Protein AF-A0A8R2HSV3-F1 (afdb_monomer_lite)

Sequence (222 aa):
MAHTKPEIRLATYMCPSHPVQLYELIQDLLEETLDCYTSLIYESRNPGPFPDRPDPFGTDKVDIAFMTVAAYMKLRNDNNAFIDLLPVTPVFAHQMNVENKPGYFSDIIIHRDKKAHNVNTLLDLRGCTFAYSDDESLSGSKIILKTLKEKGENASFFGSLLTEVKQAIVKAFLNLPHTSEWKNKFAKFGILKFVHNSDVAYDGQVAQMWACQSEKLNVRYY

Radius of gyration: 23.09 Å; chains: 1; bounding box: 52×57×63 Å

Organism: Bombyx mori (NCBI:txid7091)

Foldseek 3Di:
DDPAAAEAEEEEQCPPVPPVVVVVVVQVVCCVPVVHHYDYHYDPPHQEDDPPDPDCQVVVNHDYYHGAPLRVVVCVVVVPPRDDDDPDDDQDDDPVPPVSDDDDAQDDDDDPVCVVVVPDDLLSQFQAEDEFPDCSHVSRHVVSQVVQVVVVHHPNRYNHYCVVVVVVVVVCQQCQQVDPVSCVVCVVVVDRGDDDDDCVCVDPPNVVVVVVPPDDDDDDDD

Secondary structure (DSSP, 8-state):
------EEEEEE--TTTS-HHHHHHHHHHHHHHHT-EEEEEE--SSSSS-TTS--TTTTTS-SEEE--HHHHHHHHHTT-TT----S-------TT-TT--S---------GGGGGGT--SGGGGTTSEE--S-TT-IIIIIHHHHHHHHTT--GGGSSEETHHHHHHHHHHHHHGGG-HHHHHHHHTTT--------GGGGSSHHHHHHHHHH--------

Structure (mmCIF, N/CA/C/O backbone):
data_AF-A0A8R2HSV3-F1
#
_entry.id   AF-A0A8R2HSV3-F1
#
loop_
_atom_site.group_PDB
_atom_site.id
_atom_site.type_symbol
_atom_site.label_atom_id
_atom_site.label_alt_id
_atom_site.label_comp_id
_atom_site.label_asym_id
_atom_site.label_entity_id
_atom_site.label_seq_id
_atom_site.pdbx_PDB_ins_code
_atom_site.Cartn_x
_atom_site.Cartn_y
_atom_site.Cartn_z
_atom_site.occupancy
_atom_site.B_iso_or_equiv
_atom_site.auth_seq_id
_atom_site.auth_comp_id
_atom_site.auth_asym_id
_atom_site.auth_atom_id
_atom_site.pdbx_PDB_model_num
ATOM 1 N N . MET A 1 1 ? -18.999 -2.562 38.044 1.00 42.91 1 MET A N 1
ATOM 2 C CA . MET A 1 1 ? -19.154 -2.989 36.637 1.00 42.91 1 MET A CA 1
ATOM 3 C C . MET A 1 1 ? -17.759 -2.995 36.043 1.00 42.91 1 MET A C 1
ATOM 5 O O . MET A 1 1 ? -17.042 -2.034 36.287 1.00 42.91 1 MET A O 1
ATOM 9 N N . ALA A 1 2 ? -17.320 -4.083 35.410 1.00 51.22 2 ALA A N 1
ATOM 10 C CA . ALA A 1 2 ? -15.997 -4.116 34.791 1.00 51.22 2 ALA A CA 1
ATOM 11 C C . ALA A 1 2 ? -15.978 -3.092 33.648 1.00 51.22 2 ALA A C 1
ATOM 13 O O . ALA A 1 2 ? -16.814 -3.176 32.752 1.00 51.22 2 ALA A O 1
ATOM 14 N N . HIS A 1 3 ? -15.091 -2.101 33.717 1.00 56.00 3 HIS A N 1
ATOM 15 C CA . HIS A 1 3 ? -14.844 -1.205 32.593 1.00 56.00 3 HIS A CA 1
ATOM 16 C C . HIS A 1 3 ? -14.199 -2.041 31.485 1.00 56.00 3 HIS A C 1
ATOM 18 O O . HIS A 1 3 ? -13.037 -2.424 31.589 1.00 56.00 3 HIS A O 1
ATOM 24 N N . THR A 1 4 ? -14.973 -2.403 30.466 1.00 78.44 4 THR A N 1
ATOM 25 C CA . THR A 1 4 ? -14.442 -3.017 29.249 1.00 78.44 4 THR A CA 1
ATOM 26 C C . THR A 1 4 ? -13.691 -1.938 28.484 1.00 78.44 4 THR A C 1
ATOM 28 O O . THR A 1 4 ? -14.309 -0.954 28.070 1.00 78.44 4 THR A O 1
ATOM 31 N N . LYS A 1 5 ? -12.371 -2.093 28.342 1.00 82.75 5 LYS A N 1
ATOM 32 C CA . LYS A 1 5 ? -11.573 -1.200 27.497 1.00 82.75 5 LYS A CA 1
ATOM 33 C C . LYS A 1 5 ? -12.110 -1.242 26.058 1.00 82.75 5 LYS A C 1
ATOM 35 O O . LYS A 1 5 ? -12.501 -2.325 25.612 1.00 82.75 5 LYS A O 1
ATOM 40 N N . PRO A 1 6 ? -12.167 -0.101 25.351 1.00 89.69 6 PRO A N 1
ATOM 41 C CA . PRO A 1 6 ? -12.580 -0.073 23.951 1.00 89.69 6 PRO A CA 1
ATOM 42 C C . PRO A 1 6 ? -11.594 -0.867 23.085 1.00 89.69 6 PRO A C 1
ATOM 44 O O . PRO A 1 6 ? -10.414 -0.940 23.418 1.00 89.69 6 PRO A O 1
ATOM 47 N N . GLU A 1 7 ? -12.069 -1.446 21.981 1.00 94.44 7 GLU A N 1
ATOM 48 C CA . GLU A 1 7 ? -11.226 -2.117 20.984 1.00 94.44 7 GLU A CA 1
ATOM 49 C C . GLU A 1 7 ? -11.169 -1.281 19.699 1.00 94.44 7 GLU A C 1
ATOM 51 O O . GLU A 1 7 ? -12.200 -0.790 19.242 1.00 94.44 7 GLU A O 1
ATOM 56 N N . ILE A 1 8 ? -9.976 -1.135 19.120 1.00 93.44 8 ILE A N 1
ATOM 57 C CA . ILE A 1 8 ? -9.743 -0.508 17.815 1.00 93.44 8 ILE A CA 1
ATOM 58 C C . ILE A 1 8 ? -9.250 -1.579 16.835 1.00 93.44 8 ILE A C 1
ATOM 60 O O . ILE A 1 8 ? -8.243 -2.245 17.074 1.00 93.44 8 ILE A O 1
ATOM 64 N N . ARG A 1 9 ? -9.933 -1.728 15.700 1.00 97.00 9 ARG A N 1
ATOM 65 C CA . ARG A 1 9 ? -9.636 -2.719 14.655 1.00 97.00 9 ARG A CA 1
ATOM 66 C C . ARG A 1 9 ? -8.855 -2.059 13.526 1.00 97.00 9 ARG A C 1
ATOM 68 O O . ARG A 1 9 ? -9.386 -1.246 12.767 1.00 97.00 9 ARG A O 1
ATOM 75 N N . LEU A 1 10 ? -7.584 -2.408 13.398 1.00 95.94 10 LEU A N 1
ATOM 76 C CA . LEU A 1 10 ? -6.693 -1.899 12.366 1.00 95.94 10 LEU A CA 1
ATOM 77 C C . LEU A 1 10 ? -6.656 -2.858 11.169 1.00 95.94 10 LEU A C 1
ATOM 79 O O . LEU A 1 10 ? -6.783 -4.072 11.316 1.00 95.94 10 LEU A O 1
ATOM 83 N N . ALA A 1 11 ? -6.405 -2.331 9.973 1.00 96.94 11 ALA A N 1
ATOM 84 C CA . ALA A 1 11 ? -6.092 -3.118 8.784 1.00 96.94 11 ALA A CA 1
ATOM 85 C C . ALA A 1 11 ? -4.871 -2.556 8.054 1.00 96.94 11 ALA A C 1
ATOM 87 O O . ALA A 1 11 ? -4.753 -1.348 7.859 1.00 96.94 11 ALA A O 1
ATOM 88 N N . THR A 1 12 ? -3.978 -3.422 7.582 1.00 95.62 12 THR A N 1
ATOM 89 C CA . THR A 1 12 ? -2.880 -3.024 6.695 1.00 95.62 12 THR A CA 1
ATOM 90 C C . THR A 1 12 ? -2.971 -3.720 5.345 1.00 95.62 12 THR A C 1
ATOM 92 O O . THR A 1 12 ? -3.044 -4.945 5.261 1.00 95.62 12 THR A O 1
ATOM 95 N N . TYR A 1 13 ? -2.930 -2.900 4.297 1.00 94.50 13 TYR A N 1
ATOM 96 C CA . TYR A 1 13 ? -2.879 -3.282 2.885 1.00 94.50 13 TYR A CA 1
ATOM 97 C C . TYR A 1 13 ? -1.510 -2.998 2.252 1.00 94.50 13 TYR A C 1
ATOM 99 O O . TYR A 1 13 ? -1.336 -3.039 1.036 1.00 94.50 13 TYR A O 1
ATOM 107 N N . MET A 1 14 ? -0.539 -2.623 3.085 1.00 87.31 14 MET A N 1
ATOM 108 C CA . MET A 1 14 ? 0.770 -2.129 2.660 1.00 87.31 14 MET A CA 1
ATOM 109 C C . MET A 1 14 ? 1.876 -3.166 2.848 1.00 87.31 14 MET A C 1
ATOM 111 O O . MET A 1 14 ? 3.026 -2.922 2.487 1.00 87.31 14 MET A O 1
ATOM 115 N N . CYS A 1 15 ? 1.555 -4.322 3.419 1.00 88.06 15 CYS A N 1
ATOM 116 C CA . CYS A 1 15 ? 2.483 -5.433 3.520 1.00 88.06 15 CYS A CA 1
ATOM 117 C C . CYS A 1 15 ? 2.513 -6.235 2.206 1.00 88.06 15 CYS A C 1
ATOM 119 O O . CYS A 1 15 ? 1.467 -6.425 1.587 1.00 88.06 15 CYS A O 1
ATOM 121 N N . PRO A 1 16 ? 3.677 -6.759 1.783 1.00 83.25 16 PRO A N 1
ATOM 122 C CA . PRO A 1 16 ? 4.962 -6.752 2.487 1.00 83.25 16 PRO A CA 1
ATOM 123 C C . PRO A 1 16 ? 5.839 -5.519 2.191 1.00 83.25 16 PRO A C 1
ATOM 125 O O . PRO A 1 16 ? 7.005 -5.511 2.574 1.00 83.25 16 PRO A O 1
ATOM 128 N N . SER A 1 17 ? 5.332 -4.497 1.487 1.00 80.12 17 SER A N 1
ATOM 129 C CA . SER A 1 17 ? 6.116 -3.291 1.164 1.00 80.12 17 SER A CA 1
ATOM 130 C C . SER A 1 17 ? 6.580 -2.546 2.415 1.00 80.12 17 SER A C 1
ATOM 132 O O . SER A 1 17 ? 7.702 -2.048 2.448 1.00 80.12 17 SER A O 1
ATOM 134 N N . HIS A 1 18 ? 5.746 -2.518 3.453 1.00 82.31 18 HIS A N 1
ATOM 135 C CA . HIS A 1 18 ? 6.162 -2.184 4.809 1.00 82.31 18 HIS A CA 1
ATOM 136 C C . HIS A 1 18 ? 6.203 -3.447 5.680 1.00 82.31 18 HIS A C 1
ATOM 138 O O . HIS A 1 18 ? 5.360 -4.335 5.508 1.00 82.31 18 HIS A O 1
ATOM 144 N N . PRO A 1 19 ? 7.159 -3.539 6.621 1.00 86.50 19 PRO A N 1
ATOM 145 C CA . PRO A 1 19 ? 7.191 -4.624 7.592 1.00 86.50 19 PRO A CA 1
ATOM 146 C C . PRO A 1 19 ? 5.950 -4.572 8.490 1.00 86.50 19 PRO A C 1
ATOM 148 O O . PRO A 1 19 ? 5.542 -3.493 8.922 1.00 86.50 19 PRO A O 1
ATOM 151 N N . VAL A 1 20 ? 5.375 -5.736 8.809 1.00 90.31 20 VAL A N 1
ATOM 152 C CA . VAL A 1 20 ? 4.193 -5.828 9.687 1.00 90.31 20 VAL A CA 1
ATOM 153 C C . VAL A 1 20 ? 4.455 -5.221 11.070 1.00 90.31 20 VAL A C 1
ATOM 155 O O . VAL A 1 20 ? 3.571 -4.584 11.634 1.00 90.31 20 VAL A O 1
ATOM 158 N N . GLN A 1 21 ? 5.706 -5.289 11.530 1.00 90.44 21 GLN A N 1
ATOM 159 C CA . GLN A 1 21 ? 6.183 -4.735 12.797 1.00 90.44 21 GLN A CA 1
ATOM 160 C C . GLN A 1 21 ? 5.949 -3.227 12.930 1.00 90.44 21 GLN A C 1
ATOM 162 O O . GLN A 1 21 ? 5.828 -2.720 14.039 1.00 90.44 21 GLN A O 1
ATOM 167 N N . LEU A 1 22 ? 5.869 -2.491 11.815 1.00 85.06 22 LEU A N 1
ATOM 168 C CA . LEU A 1 22 ? 5.504 -1.075 11.855 1.00 85.06 22 LEU A CA 1
ATOM 169 C C . LEU A 1 22 ? 4.075 -0.884 12.381 1.00 85.06 22 LEU A C 1
ATOM 171 O O . LEU A 1 22 ? 3.817 0.044 13.137 1.00 85.06 22 LEU A O 1
ATOM 175 N N . TYR A 1 23 ? 3.151 -1.747 11.964 1.00 91.44 23 TYR A N 1
ATOM 176 C CA . TYR A 1 23 ? 1.744 -1.671 12.349 1.00 91.44 23 TYR A CA 1
ATOM 177 C C . TYR A 1 23 ? 1.516 -2.217 13.755 1.00 91.44 23 TYR A C 1
ATOM 179 O O . TYR A 1 23 ? 0.733 -1.630 14.492 1.00 91.44 23 TYR A O 1
ATOM 187 N N . GLU A 1 24 ? 2.259 -3.253 14.145 1.00 91.56 24 GLU A N 1
ATOM 188 C CA . GLU A 1 24 ? 2.304 -3.751 15.528 1.00 91.56 24 GLU A CA 1
ATOM 189 C C . GLU A 1 24 ? 2.810 -2.655 16.486 1.00 91.56 24 GLU A C 1
ATOM 191 O O . GLU A 1 24 ? 2.203 -2.403 17.517 1.00 91.56 24 GLU A O 1
ATOM 196 N N . LEU A 1 25 ? 3.838 -1.892 16.100 1.00 86.94 25 LEU A N 1
ATOM 197 C CA . LEU A 1 25 ? 4.304 -0.754 16.902 1.00 86.94 25 LEU A CA 1
ATOM 198 C C . LEU A 1 25 ? 3.249 0.360 17.027 1.00 86.94 25 LEU A C 1
ATOM 200 O O . LEU A 1 25 ? 3.163 1.032 18.054 1.00 86.94 25 LEU A O 1
ATOM 204 N N . ILE A 1 26 ? 2.449 0.592 15.982 1.00 86.00 26 ILE A N 1
ATOM 205 C CA . ILE A 1 26 ? 1.341 1.556 16.049 1.00 86.00 26 ILE A CA 1
ATOM 206 C C . ILE A 1 26 ? 0.225 1.031 16.959 1.00 86.00 26 ILE A C 1
ATOM 208 O O . ILE A 1 26 ? -0.375 1.828 17.676 1.00 86.00 26 ILE A O 1
ATOM 212 N N . GLN A 1 27 ? -0.043 -0.277 16.960 1.00 90.94 27 GLN A N 1
ATOM 213 C CA . GLN A 1 27 ? -0.956 -0.896 17.921 1.00 90.94 27 GLN A CA 1
ATOM 214 C C . GLN A 1 27 ? -0.495 -0.639 19.356 1.00 90.94 27 GLN A C 1
ATOM 216 O O . GLN A 1 27 ? -1.258 -0.055 20.120 1.00 90.94 27 GLN A O 1
ATOM 221 N N . ASP A 1 28 ? 0.765 -0.953 19.677 1.00 87.00 28 ASP A N 1
ATOM 222 C CA . ASP A 1 28 ? 1.345 -0.712 21.005 1.00 87.00 28 ASP A CA 1
ATOM 223 C C . ASP A 1 28 ? 1.190 0.760 21.429 1.00 87.00 28 ASP A C 1
ATOM 225 O O . ASP A 1 28 ? 0.754 1.058 22.542 1.00 87.00 28 ASP A O 1
ATOM 229 N N . LEU A 1 29 ? 1.471 1.696 20.511 1.00 85.56 29 LEU A N 1
ATOM 230 C CA . LEU A 1 29 ? 1.296 3.131 20.745 1.00 85.56 29 LEU A CA 1
ATOM 231 C C . LEU A 1 29 ? -0.161 3.496 21.068 1.00 85.56 29 LEU A C 1
ATOM 233 O O . LEU A 1 29 ? -0.406 4.290 21.976 1.00 85.56 29 LEU A O 1
ATOM 237 N N . LEU A 1 30 ? -1.136 2.974 20.319 1.00 84.00 30 LEU A N 1
ATOM 238 C CA . LEU A 1 30 ? -2.556 3.264 20.548 1.00 84.00 30 LEU A CA 1
ATOM 239 C C . LEU A 1 30 ? -3.053 2.656 21.863 1.00 84.00 30 LEU A C 1
ATOM 241 O O . LEU A 1 30 ? -3.794 3.315 22.591 1.00 84.00 30 LEU A O 1
ATOM 245 N N . GLU A 1 31 ? -2.634 1.434 22.191 1.00 88.19 31 GLU A N 1
ATOM 246 C CA . GLU A 1 31 ? -2.992 0.780 23.453 1.00 88.19 31 GLU A CA 1
ATOM 247 C C . GLU A 1 31 ? -2.443 1.553 24.657 1.00 88.19 31 GLU A C 1
ATOM 249 O O . GLU A 1 31 ? -3.185 1.811 25.608 1.00 88.19 31 GLU A O 1
ATOM 254 N N . GLU A 1 32 ? -1.180 1.993 24.593 1.00 84.62 32 GLU A N 1
ATOM 255 C CA . GLU A 1 32 ? -0.543 2.785 25.650 1.00 84.62 32 GLU A CA 1
ATOM 256 C C . GLU A 1 32 ? -1.188 4.170 25.803 1.00 84.62 32 GLU A C 1
ATOM 258 O O . GLU A 1 32 ? -1.441 4.624 26.920 1.00 84.62 32 GLU A O 1
ATOM 263 N N . THR A 1 33 ? -1.470 4.854 24.691 1.00 84.19 33 THR A N 1
ATOM 264 C CA . THR A 1 33 ? -1.931 6.253 24.724 1.00 84.19 33 THR A CA 1
ATOM 265 C C . THR A 1 33 ? -3.429 6.411 24.964 1.00 84.19 33 THR A C 1
ATOM 267 O O . THR A 1 33 ? -3.840 7.421 25.537 1.00 84.19 33 THR A O 1
ATOM 270 N N . LEU A 1 34 ? -4.248 5.449 24.528 1.00 83.44 34 LEU A N 1
ATOM 271 C CA . LEU A 1 34 ? -5.713 5.544 24.565 1.00 83.44 34 LEU A CA 1
ATOM 272 C C . LEU A 1 34 ? -6.368 4.609 25.589 1.00 83.44 34 LEU A C 1
ATOM 274 O O . LEU A 1 34 ? -7.592 4.617 25.702 1.00 83.44 34 LEU A O 1
ATOM 278 N N . ASP A 1 35 ? -5.582 3.813 26.323 1.00 87.25 35 ASP A N 1
ATOM 279 C CA . ASP A 1 35 ? -6.072 2.783 27.252 1.00 87.25 35 ASP A CA 1
ATOM 280 C C . ASP A 1 35 ? -7.108 1.847 26.593 1.00 87.25 35 ASP A C 1
ATOM 282 O O . ASP A 1 35 ? -8.184 1.565 27.127 1.00 87.25 35 ASP A O 1
ATOM 286 N N . CYS A 1 36 ? -6.777 1.384 25.385 1.00 88.62 36 CYS A N 1
ATOM 287 C CA . CYS A 1 36 ? -7.624 0.538 24.546 1.00 88.62 36 CYS A CA 1
ATOM 288 C C . CYS A 1 36 ? -6.979 -0.833 24.284 1.00 88.62 36 CYS A C 1
ATOM 290 O O . CYS A 1 36 ? -5.838 -1.077 24.672 1.00 88.62 36 CYS A O 1
ATOM 292 N N . TYR A 1 37 ? -7.729 -1.735 23.655 1.00 94.50 37 TYR A N 1
ATOM 293 C CA . TYR A 1 37 ? -7.201 -2.921 22.985 1.00 94.50 37 TYR A CA 1
ATOM 294 C C . TYR A 1 37 ? -7.154 -2.684 21.484 1.00 94.50 37 TYR A C 1
ATOM 296 O O . TYR A 1 37 ? -7.955 -1.919 20.945 1.00 94.50 37 TYR A O 1
ATOM 304 N N . THR A 1 38 ? -6.269 -3.390 20.794 1.00 93.56 38 THR A N 1
ATOM 305 C CA . THR A 1 38 ? -6.201 -3.338 19.341 1.00 93.56 38 THR A CA 1
ATOM 306 C C . THR A 1 38 ? -6.172 -4.723 18.710 1.00 93.56 38 THR A C 1
ATOM 308 O O . THR A 1 38 ? -5.655 -5.690 19.268 1.00 93.56 38 THR A O 1
ATOM 311 N N . SER A 1 39 ? -6.691 -4.810 17.492 1.00 96.88 39 SER A N 1
ATOM 312 C CA . SER A 1 39 ? -6.511 -5.963 16.612 1.00 96.88 39 SER A CA 1
ATOM 313 C C . SER A 1 39 ? -6.008 -5.503 15.246 1.00 96.88 39 SER A C 1
ATOM 315 O O . SER A 1 39 ? -6.288 -4.385 14.821 1.00 96.88 39 SER A O 1
ATOM 317 N N . LEU A 1 40 ? -5.243 -6.349 14.548 1.00 96.44 40 LEU A N 1
ATOM 318 C CA . LEU A 1 40 ? -4.690 -6.033 13.230 1.00 96.44 40 LEU A CA 1
ATOM 319 C C . LEU A 1 40 ? -5.060 -7.098 12.203 1.00 96.44 40 LEU A C 1
ATOM 321 O O . LEU A 1 40 ? -4.697 -8.268 12.313 1.00 96.44 40 LEU A O 1
ATOM 325 N N . ILE A 1 41 ? -5.737 -6.654 11.150 1.00 96.12 41 ILE A N 1
ATOM 326 C CA . ILE A 1 41 ? -6.006 -7.429 9.947 1.00 96.12 41 ILE A CA 1
ATOM 327 C C . ILE A 1 41 ? -4.849 -7.221 8.971 1.00 96.12 41 ILE A C 1
ATOM 329 O O . ILE A 1 41 ? -4.573 -6.110 8.515 1.00 96.12 41 ILE A O 1
ATOM 333 N N . TYR A 1 42 ? -4.195 -8.321 8.616 1.00 94.56 42 TYR A N 1
ATOM 334 C CA . TYR A 1 42 ? -3.155 -8.355 7.597 1.00 94.56 42 TYR A CA 1
ATOM 335 C C . TYR A 1 42 ? -3.751 -8.761 6.244 1.00 94.56 42 TYR A C 1
ATOM 337 O O . TYR A 1 42 ? -4.197 -9.898 6.077 1.00 94.56 42 TYR A O 1
ATOM 345 N N . GLU A 1 43 ? -3.734 -7.856 5.265 1.00 93.25 43 GLU A N 1
ATOM 346 C CA . GLU A 1 43 ? -4.225 -8.120 3.912 1.00 93.25 43 GLU A CA 1
ATOM 347 C C . GLU A 1 43 ? -3.185 -7.728 2.859 1.00 93.25 43 GLU A C 1
ATOM 349 O O . GLU A 1 43 ? -3.097 -6.585 2.432 1.00 93.25 43 GLU A O 1
ATOM 354 N N . SER A 1 44 ? -2.388 -8.690 2.399 1.00 89.06 44 SER A N 1
ATOM 355 C CA . SER A 1 44 ? -1.303 -8.429 1.445 1.00 89.06 44 SER A CA 1
ATOM 356 C C . SER A 1 44 ? -1.672 -8.644 -0.023 1.00 89.06 44 SER A C 1
ATOM 358 O O . SER A 1 44 ? -0.796 -8.586 -0.884 1.00 89.06 44 SER A O 1
ATOM 360 N N . ARG A 1 45 ? -2.926 -8.996 -0.341 1.00 87.62 45 ARG A N 1
ATOM 361 C CA . ARG A 1 45 ? -3.325 -9.367 -1.713 1.00 87.62 45 ARG A CA 1
ATOM 362 C C . ARG A 1 45 ? -3.776 -8.179 -2.559 1.00 87.62 45 ARG A C 1
ATOM 364 O O . ARG A 1 45 ? -3.827 -8.309 -3.777 1.00 87.62 45 ARG A O 1
ATOM 371 N N . ASN A 1 46 ? -4.133 -7.060 -1.935 1.00 88.12 46 ASN A N 1
ATOM 372 C CA . ASN A 1 46 ? -4.661 -5.884 -2.617 1.00 88.12 46 ASN A CA 1
ATOM 373 C C . ASN A 1 46 ? -4.172 -4.611 -1.902 1.00 88.12 46 ASN A C 1
ATOM 375 O O . ASN A 1 46 ? -4.160 -4.605 -0.674 1.00 88.12 46 ASN A O 1
ATOM 379 N N . PRO A 1 47 ? -3.820 -3.521 -2.611 1.00 86.56 47 PRO A N 1
ATOM 380 C CA . PRO A 1 47 ? -3.350 -2.257 -2.018 1.00 86.56 47 PRO A CA 1
ATOM 381 C C . PRO A 1 47 ? -4.398 -1.446 -1.224 1.00 86.56 47 PRO A C 1
ATOM 383 O O . PRO A 1 47 ? -4.138 -0.288 -0.878 1.00 86.56 47 PRO A O 1
ATOM 386 N N . GLY A 1 48 ? -5.580 -2.019 -0.983 1.00 93.25 48 GLY A N 1
ATOM 387 C CA . GLY A 1 48 ? -6.714 -1.467 -0.243 1.00 93.25 48 GLY A CA 1
ATOM 388 C C . GLY A 1 48 ? -7.873 -2.475 -0.169 1.00 93.25 48 GLY A C 1
ATOM 389 O O . GLY A 1 48 ? -7.712 -3.618 -0.615 1.00 93.25 48 GLY A O 1
ATOM 390 N N . PRO A 1 49 ? -9.048 -2.077 0.354 1.00 93.38 49 PRO A N 1
ATOM 391 C CA . PRO A 1 49 ? -10.227 -2.939 0.396 1.00 93.38 49 PRO A CA 1
ATOM 392 C C . PRO A 1 49 ? -10.585 -3.524 -0.977 1.00 93.38 49 PRO A C 1
ATOM 394 O O . PRO A 1 49 ? -10.413 -2.883 -2.016 1.00 93.38 49 PRO A O 1
ATOM 397 N N . PHE A 1 50 ? -11.058 -4.768 -0.979 1.00 90.88 50 PHE A N 1
ATOM 398 C CA . PHE A 1 50 ? -11.491 -5.463 -2.189 1.00 90.88 50 PHE A CA 1
ATOM 399 C C . PHE A 1 50 ? -12.790 -4.848 -2.732 1.00 90.88 50 PHE A C 1
ATOM 401 O O . PHE A 1 50 ? -13.749 -4.748 -1.968 1.00 90.88 50 PHE A O 1
ATOM 408 N N . PRO A 1 51 ? -12.858 -4.473 -4.023 1.00 85.81 51 PRO A N 1
ATOM 409 C CA . PRO A 1 51 ? -14.043 -3.827 -4.591 1.00 85.81 51 PRO A CA 1
ATOM 410 C C . PRO A 1 51 ? -15.244 -4.777 -4.728 1.00 85.81 51 PRO A C 1
ATOM 412 O O . PRO A 1 51 ? -16.383 -4.330 -4.762 1.00 85.81 51 PRO A O 1
ATOM 415 N N . ASP A 1 52 ? -15.000 -6.086 -4.801 1.00 89.75 52 ASP A N 1
ATOM 416 C CA . ASP A 1 52 ? -16.005 -7.150 -4.897 1.00 89.75 52 ASP A CA 1
ATOM 417 C C . ASP A 1 52 ? -16.538 -7.609 -3.526 1.00 89.75 52 ASP A C 1
ATOM 419 O O . ASP A 1 52 ? -17.356 -8.526 -3.446 1.00 89.75 52 ASP A O 1
ATOM 423 N N . ARG A 1 53 ? -16.083 -6.991 -2.429 1.00 89.44 53 ARG A N 1
ATOM 424 C CA . ARG A 1 53 ? -16.482 -7.342 -1.060 1.00 89.44 53 ARG A CA 1
ATOM 425 C C . ARG A 1 53 ? -17.201 -6.181 -0.380 1.00 89.44 53 ARG A C 1
ATOM 427 O O . ARG A 1 53 ? -16.984 -5.029 -0.744 1.00 89.44 53 ARG A O 1
ATOM 434 N N . PRO A 1 54 ? -18.027 -6.467 0.646 1.00 90.62 54 PRO A N 1
ATOM 435 C CA . PRO A 1 54 ? -18.579 -5.418 1.486 1.00 90.62 54 PRO A CA 1
ATOM 436 C C . PRO A 1 54 ? -17.469 -4.536 2.052 1.00 90.62 54 PRO A C 1
ATOM 438 O O . PRO A 1 54 ? -16.448 -5.045 2.525 1.00 90.62 54 PRO A O 1
ATOM 441 N N . ASP A 1 55 ? -17.704 -3.230 2.018 1.00 91.38 55 ASP A N 1
ATOM 442 C CA . ASP A 1 55 ? -16.786 -2.243 2.562 1.00 91.38 55 ASP A CA 1
ATOM 443 C C . ASP A 1 55 ? -16.506 -2.525 4.054 1.00 91.38 55 ASP A C 1
ATOM 445 O O . ASP A 1 55 ? -17.444 -2.555 4.861 1.00 91.38 55 ASP A O 1
ATOM 449 N N . PRO A 1 56 ? -15.243 -2.767 4.456 1.00 94.25 56 PRO A N 1
ATOM 450 C CA . PRO A 1 56 ? -14.923 -3.071 5.846 1.00 94.25 56 PRO A CA 1
ATOM 451 C C . PRO A 1 56 ? -15.223 -1.908 6.802 1.00 94.25 56 PRO A C 1
ATOM 453 O O . PRO A 1 56 ? -15.478 -2.172 7.975 1.00 94.25 56 PRO A O 1
ATOM 456 N N . PHE A 1 57 ? -15.241 -0.661 6.317 1.00 93.56 57 PHE A N 1
ATOM 457 C CA . PHE A 1 57 ? -15.605 0.501 7.133 1.00 93.56 57 PHE A CA 1
ATOM 458 C C . PHE A 1 57 ? -17.120 0.559 7.351 1.00 93.56 57 PHE A C 1
ATOM 460 O O . PHE A 1 57 ? -17.584 0.563 8.487 1.00 93.56 57 PHE A O 1
ATOM 467 N N . GLY A 1 58 ? -17.914 0.476 6.277 1.00 91.81 58 GLY A N 1
ATOM 468 C CA . GLY A 1 58 ? -19.379 0.439 6.373 1.00 91.81 58 GLY A CA 1
ATOM 469 C C . GLY A 1 58 ? -19.960 -0.801 7.064 1.00 91.81 58 GLY A C 1
ATOM 470 O O . GLY A 1 58 ? -21.121 -0.789 7.469 1.00 91.81 58 GLY A O 1
ATOM 471 N N . THR A 1 59 ? -19.177 -1.874 7.213 1.00 93.75 59 THR A N 1
ATOM 472 C CA . THR A 1 59 ? -19.582 -3.092 7.940 1.00 93.75 59 THR A CA 1
ATOM 473 C C . THR A 1 59 ? -19.036 -3.190 9.359 1.00 93.75 59 THR A C 1
ATOM 475 O O . THR A 1 59 ? -19.182 -4.247 9.971 1.00 93.75 59 THR A O 1
ATOM 478 N N . ASP A 1 60 ? -18.439 -2.115 9.883 1.00 92.12 60 ASP A N 1
ATOM 479 C CA . ASP A 1 60 ? -17.893 -2.068 11.241 1.00 92.12 60 ASP A CA 1
ATOM 480 C C . ASP A 1 60 ? -16.889 -3.211 11.489 1.00 92.12 60 ASP A C 1
ATOM 482 O O . ASP A 1 60 ? -16.965 -3.955 12.460 1.00 92.12 60 ASP A O 1
ATOM 486 N N . LYS A 1 61 ? -15.973 -3.436 10.542 1.00 94.62 61 LYS A N 1
ATOM 487 C CA . LYS A 1 61 ? -14.898 -4.437 10.672 1.00 94.62 61 LYS A CA 1
ATOM 488 C C . LYS A 1 61 ? -13.523 -3.809 10.830 1.00 94.62 61 LYS A C 1
ATOM 490 O O . LYS A 1 61 ? -12.608 -4.490 11.283 1.00 94.62 61 LYS A O 1
ATOM 495 N N . VAL A 1 62 ? -13.369 -2.558 10.409 1.00 95.75 62 VAL A N 1
ATOM 496 C CA . VAL A 1 62 ? -12.111 -1.812 10.429 1.00 95.75 62 VAL A CA 1
ATOM 497 C C . VAL A 1 62 ? -12.402 -0.377 10.838 1.00 95.75 62 VAL A C 1
ATOM 499 O O . VAL A 1 62 ? -13.252 0.270 10.235 1.00 95.75 62 VAL A O 1
ATOM 502 N N . ASP A 1 63 ? -11.642 0.114 11.811 1.00 92.56 63 ASP A N 1
ATOM 503 C CA . ASP A 1 63 ? -11.683 1.495 12.293 1.00 92.56 63 ASP A CA 1
ATOM 504 C C . ASP A 1 63 ? -10.564 2.334 11.660 1.00 92.56 63 ASP A C 1
ATOM 506 O O . ASP A 1 63 ? -10.764 3.489 11.292 1.00 92.56 63 ASP A O 1
ATOM 510 N N . ILE A 1 64 ? -9.373 1.744 11.494 1.00 93.00 64 ILE A N 1
ATOM 511 C CA . ILE A 1 64 ? -8.194 2.412 10.922 1.00 93.00 64 ILE A CA 1
ATOM 512 C C . ILE A 1 64 ? -7.575 1.516 9.855 1.00 93.00 64 ILE A C 1
ATOM 514 O O . ILE A 1 64 ? -7.306 0.344 10.102 1.00 93.00 64 ILE A O 1
ATOM 518 N N . ALA A 1 65 ? -7.280 2.065 8.675 1.00 93.94 65 ALA A N 1
ATOM 519 C CA . ALA A 1 65 ? -6.602 1.316 7.623 1.00 93.94 65 ALA A CA 1
ATOM 520 C C . ALA A 1 65 ? -5.375 2.034 7.062 1.00 93.94 65 ALA A C 1
ATOM 522 O O . ALA A 1 65 ? -5.409 3.226 6.759 1.00 93.94 65 ALA A O 1
ATOM 523 N N . PHE A 1 66 ? -4.324 1.260 6.808 1.00 92.31 66 PHE A N 1
ATOM 524 C CA . PHE A 1 66 ? -3.147 1.685 6.060 1.00 92.31 66 PHE A CA 1
ATOM 525 C C . PHE A 1 66 ? -3.239 1.130 4.647 1.00 92.31 66 PHE A C 1
ATOM 527 O O . PHE A 1 66 ? -3.231 -0.084 4.451 1.00 92.31 66 PHE A O 1
ATOM 534 N N . MET A 1 67 ? -3.326 2.011 3.657 1.00 90.88 67 MET A N 1
ATOM 535 C CA . MET A 1 67 ? -3.498 1.635 2.256 1.00 90.88 67 MET A CA 1
ATOM 536 C C . MET A 1 67 ? -2.775 2.607 1.329 1.00 90.88 67 MET A C 1
ATOM 538 O O . MET A 1 67 ? -2.286 3.657 1.750 1.00 90.88 67 MET A O 1
ATOM 542 N N . THR A 1 68 ? -2.716 2.267 0.046 1.00 86.00 68 THR A N 1
ATOM 543 C CA . THR A 1 68 ? -2.120 3.164 -0.947 1.00 86.00 68 THR A CA 1
ATOM 544 C C . THR A 1 68 ? -2.997 4.395 -1.186 1.00 86.00 68 THR A C 1
ATOM 546 O O . THR A 1 68 ? -4.224 4.339 -1.100 1.00 86.00 68 THR A O 1
ATOM 549 N N . VAL A 1 69 ? -2.376 5.503 -1.603 1.00 81.19 69 VAL A N 1
ATOM 550 C CA . VAL A 1 69 ? -3.102 6.720 -2.014 1.00 81.19 69 VAL A CA 1
ATOM 551 C C . VAL A 1 69 ? -4.095 6.423 -3.143 1.00 81.19 69 VAL A C 1
ATOM 553 O O . VAL A 1 69 ? -5.191 6.971 -3.159 1.00 81.19 69 VAL A O 1
ATOM 556 N N . ALA A 1 70 ? -3.740 5.534 -4.076 1.00 82.88 70 ALA A N 1
ATOM 557 C CA . ALA A 1 70 ? -4.623 5.151 -5.174 1.00 82.88 70 ALA A CA 1
ATOM 558 C C . ALA A 1 70 ? -5.894 4.443 -4.674 1.00 82.88 70 ALA A C 1
ATOM 560 O O . ALA A 1 70 ? -6.980 4.747 -5.163 1.00 82.88 70 ALA A O 1
ATOM 561 N N . ALA A 1 71 ? -5.776 3.545 -3.691 1.00 88.00 71 ALA A N 1
ATOM 562 C CA . ALA A 1 71 ? -6.929 2.892 -3.075 1.00 88.00 71 ALA A CA 1
ATOM 563 C C . ALA A 1 71 ? -7.803 3.886 -2.295 1.00 88.00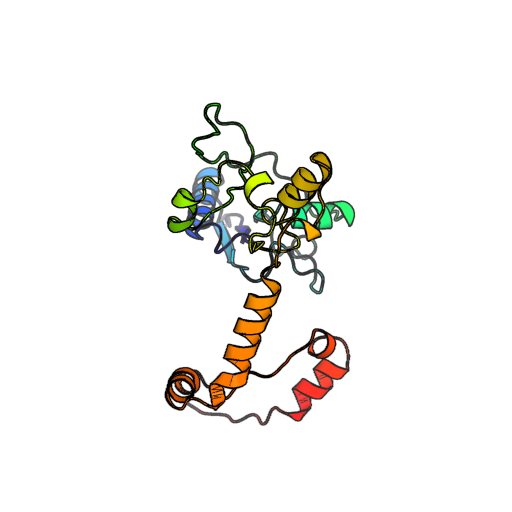 71 ALA A C 1
ATOM 565 O O . ALA A 1 71 ? -9.016 3.903 -2.485 1.00 88.00 71 ALA A O 1
ATOM 566 N N . TYR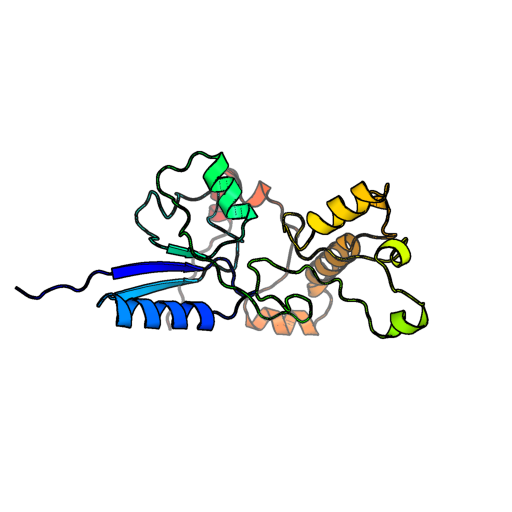 A 1 72 ? -7.191 4.773 -1.505 1.00 87.19 72 TYR A N 1
ATOM 567 C CA . TYR A 1 72 ? -7.920 5.824 -0.790 1.00 87.19 72 TYR A CA 1
ATOM 568 C C . TYR A 1 72 ? -8.699 6.745 -1.745 1.00 87.19 72 TYR A C 1
ATOM 570 O O . TYR A 1 72 ? -9.875 7.025 -1.527 1.00 87.19 72 TYR A O 1
ATOM 578 N N . MET A 1 73 ? -8.076 7.175 -2.848 1.00 85.56 73 MET A N 1
ATOM 579 C CA . MET A 1 73 ? -8.740 8.028 -3.839 1.00 85.56 73 MET A CA 1
ATOM 580 C C . MET A 1 73 ? -9.916 7.328 -4.529 1.00 85.56 73 MET A C 1
ATOM 582 O O . MET A 1 73 ? -10.893 8.000 -4.839 1.00 85.56 73 MET A O 1
ATOM 586 N N . LYS A 1 74 ? -9.854 6.005 -4.747 1.00 87.38 74 LYS A N 1
ATOM 587 C CA . LYS A 1 74 ? -11.001 5.231 -5.254 1.00 87.38 74 LYS A CA 1
ATOM 588 C C . LYS A 1 74 ? -12.176 5.305 -4.275 1.00 87.38 74 LYS A C 1
ATOM 590 O O . LYS A 1 74 ? -13.228 5.798 -4.656 1.00 87.38 74 LYS A O 1
ATOM 595 N N . LEU A 1 75 ? -11.952 4.970 -3.001 1.00 87.81 75 LEU A N 1
ATOM 596 C CA . LEU A 1 75 ? -12.997 5.035 -1.967 1.00 87.81 75 LEU A CA 1
ATOM 597 C C . LEU A 1 75 ? -13.596 6.445 -1.821 1.00 87.81 75 LEU A C 1
ATOM 599 O O . LEU A 1 75 ? -14.803 6.601 -1.640 1.00 87.81 75 LEU A O 1
ATOM 603 N N . ARG A 1 76 ? -12.758 7.483 -1.930 1.00 85.50 76 ARG A N 1
ATOM 604 C CA . ARG A 1 76 ? -13.205 8.879 -1.883 1.00 85.50 76 ARG A CA 1
ATOM 605 C C . ARG A 1 76 ? -14.043 9.266 -3.103 1.00 85.50 76 ARG A C 1
ATOM 607 O O . ARG A 1 76 ? -15.046 9.954 -2.950 1.00 85.50 76 ARG A O 1
ATOM 614 N N . ASN A 1 77 ? -13.639 8.843 -4.301 1.00 87.19 77 ASN A N 1
ATOM 615 C CA . ASN A 1 77 ? -14.388 9.101 -5.536 1.00 87.19 77 ASN A CA 1
ATOM 616 C C . ASN A 1 77 ? -15.742 8.381 -5.546 1.00 87.19 77 ASN A C 1
ATOM 618 O O . ASN A 1 77 ? -16.705 8.908 -6.100 1.00 87.19 77 ASN A O 1
ATOM 622 N N . ASP A 1 78 ? -15.824 7.231 -4.879 1.00 87.44 78 ASP A N 1
ATOM 623 C CA . ASP A 1 78 ? -17.063 6.475 -4.688 1.00 87.44 78 ASP A CA 1
ATOM 624 C C . ASP A 1 78 ? -17.985 7.103 -3.619 1.00 87.44 78 ASP A C 1
ATOM 626 O O . ASP A 1 78 ? -19.056 6.573 -3.335 1.00 87.44 78 ASP A O 1
ATOM 630 N N . ASN A 1 79 ? -17.608 8.259 -3.050 1.00 86.88 79 ASN A N 1
ATOM 631 C CA . ASN A 1 79 ? -18.323 8.967 -1.982 1.00 86.88 79 ASN A CA 1
ATOM 632 C C . ASN A 1 79 ? -18.626 8.078 -0.767 1.00 86.88 79 ASN A C 1
ATOM 634 O O . ASN A 1 79 ? -19.712 8.151 -0.187 1.00 86.88 79 ASN A O 1
ATOM 638 N N . ASN A 1 80 ? -17.670 7.231 -0.376 1.00 87.00 80 ASN A N 1
ATOM 639 C CA . ASN A 1 80 ? -17.827 6.394 0.803 1.00 87.00 80 ASN A CA 1
ATOM 640 C C . ASN A 1 80 ? -17.974 7.265 2.069 1.00 87.00 80 ASN A C 1
ATOM 642 O O . ASN A 1 80 ? -17.054 7.985 2.451 1.00 87.00 80 ASN A O 1
ATOM 646 N N . ALA A 1 81 ? -19.146 7.194 2.708 1.00 90.50 81 ALA A N 1
ATOM 647 C CA . ALA A 1 81 ? -19.509 8.002 3.873 1.00 90.50 81 ALA A CA 1
ATOM 648 C C . ALA A 1 81 ? -18.908 7.499 5.199 1.00 90.50 81 ALA A C 1
ATOM 650 O O . ALA A 1 81 ? -19.034 8.177 6.216 1.00 90.50 81 ALA A O 1
ATOM 651 N N . PHE A 1 82 ? -18.289 6.316 5.200 1.00 90.50 82 PHE A N 1
ATOM 652 C CA . PHE A 1 82 ? -17.756 5.657 6.396 1.00 90.50 82 PHE A CA 1
ATOM 653 C C . PHE A 1 82 ? -16.249 5.851 6.570 1.00 90.50 82 PHE A C 1
ATOM 655 O O . PHE A 1 82 ? -15.664 5.289 7.492 1.00 90.50 82 PHE A O 1
ATOM 662 N N . ILE A 1 83 ? -15.613 6.632 5.693 1.00 88.06 83 ILE A N 1
ATOM 663 C CA . ILE A 1 83 ? -14.182 6.913 5.767 1.00 88.06 83 ILE A CA 1
ATOM 664 C C . ILE A 1 83 ? -13.919 8.403 5.930 1.00 88.06 83 ILE A C 1
ATOM 666 O O . ILE A 1 83 ? -14.569 9.244 5.312 1.00 88.06 83 ILE A O 1
ATOM 670 N N . ASP A 1 84 ? -12.894 8.712 6.713 1.00 83.06 84 ASP A N 1
ATOM 671 C CA . ASP A 1 84 ? -12.267 10.025 6.747 1.00 83.06 84 ASP A CA 1
ATOM 672 C C . ASP A 1 84 ? -10.747 9.854 6.816 1.00 83.06 84 ASP A C 1
ATOM 674 O O . ASP A 1 84 ? -10.230 8.852 7.320 1.00 83.06 84 ASP A O 1
ATOM 678 N N . LEU A 1 85 ? -10.017 10.814 6.258 1.00 80.94 85 LEU A N 1
ATOM 679 C CA . LEU A 1 85 ? -8.563 10.783 6.269 1.00 80.94 85 LEU A CA 1
ATOM 680 C C . LEU A 1 85 ? -8.055 11.261 7.624 1.00 80.94 85 LEU A C 1
ATOM 682 O O . LEU A 1 85 ? -8.245 12.419 7.992 1.00 80.94 85 LEU A O 1
ATOM 686 N N . LEU A 1 86 ? -7.304 10.405 8.317 1.00 75.75 86 LEU A N 1
ATOM 687 C CA . LEU A 1 86 ? -6.555 10.841 9.488 1.00 75.75 86 LEU A CA 1
ATOM 688 C C . LEU A 1 86 ? -5.544 11.927 9.071 1.00 75.75 86 LEU A C 1
ATOM 690 O O . LEU A 1 86 ? -4.746 11.689 8.159 1.00 75.75 86 LEU A O 1
ATOM 694 N N . PRO A 1 87 ? -5.525 13.105 9.725 1.00 75.31 87 PRO A N 1
ATOM 695 C CA . PRO A 1 87 ? -4.666 14.230 9.348 1.00 75.31 87 PRO A CA 1
ATOM 696 C C . PRO A 1 87 ? -3.212 14.034 9.815 1.00 75.31 87 PRO A C 1
ATOM 698 O O . PRO A 1 87 ? -2.562 14.963 10.291 1.00 75.31 87 PRO A O 1
ATOM 701 N N . VAL A 1 88 ? -2.696 12.810 9.698 1.00 71.81 88 VAL A N 1
ATOM 702 C CA . VAL A 1 88 ? -1.340 12.408 10.072 1.00 71.81 88 VAL A CA 1
ATOM 703 C C . VAL A 1 88 ? -0.750 11.542 8.963 1.00 71.81 88 VAL A C 1
ATOM 705 O O . VAL A 1 88 ? -1.432 10.714 8.365 1.00 71.81 88 VAL A O 1
ATOM 708 N N . THR A 1 89 ? 0.535 11.727 8.670 1.00 71.88 89 THR A N 1
ATOM 709 C CA . THR A 1 89 ? 1.262 10.904 7.697 1.00 71.88 89 THR A CA 1
ATOM 710 C C . THR A 1 89 ? 2.674 10.638 8.205 1.0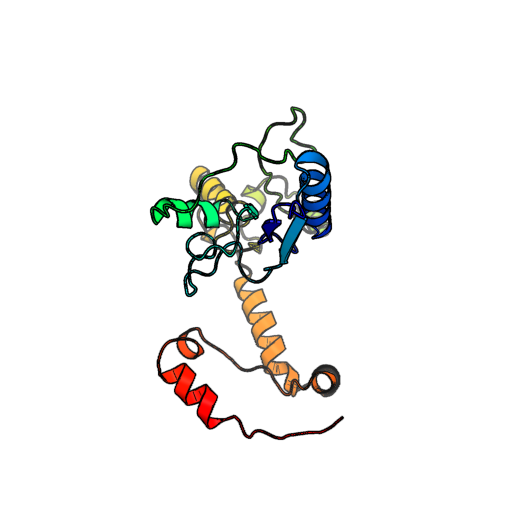0 71.88 89 THR A C 1
ATOM 712 O O . THR A 1 89 ? 3.301 11.557 8.739 1.00 71.88 89 THR A O 1
ATOM 715 N N . PRO A 1 90 ? 3.212 9.418 8.033 1.00 67.50 90 PRO A N 1
ATOM 716 C CA . PRO A 1 90 ? 4.617 9.166 8.312 1.00 67.50 90 PRO A CA 1
ATOM 717 C C . PRO A 1 90 ? 5.503 9.978 7.356 1.00 67.50 90 PRO A C 1
ATOM 719 O O . PRO A 1 90 ? 5.198 10.119 6.167 1.00 67.50 90 PRO A O 1
ATOM 722 N N . VAL A 1 91 ? 6.611 10.500 7.882 1.00 70.56 91 VAL A N 1
ATOM 723 C CA . VAL A 1 91 ? 7.691 11.110 7.099 1.00 70.56 91 VAL A CA 1
ATOM 724 C C . VAL A 1 91 ? 8.848 10.124 7.074 1.00 70.56 91 VAL A C 1
ATOM 726 O O . VAL A 1 91 ? 9.431 9.815 8.112 1.00 70.56 91 VAL A O 1
ATOM 729 N N . PHE A 1 92 ? 9.175 9.616 5.889 1.00 68.56 92 PHE A N 1
ATOM 730 C CA . PHE A 1 92 ? 10.259 8.655 5.731 1.00 68.56 92 PHE A CA 1
ATOM 731 C C . PHE A 1 92 ? 11.595 9.364 5.513 1.00 68.56 92 PHE A C 1
ATOM 733 O O . PHE A 1 92 ? 11.700 10.312 4.724 1.00 68.56 92 PHE A O 1
ATOM 740 N N . ALA A 1 93 ? 12.626 8.864 6.193 1.00 72.06 93 ALA A N 1
ATOM 741 C CA . ALA A 1 93 ? 13.998 9.268 5.942 1.00 72.06 93 ALA A CA 1
ATOM 742 C C . ALA A 1 93 ? 14.402 8.829 4.529 1.00 72.06 93 ALA A C 1
ATOM 744 O O . ALA A 1 93 ? 14.305 7.657 4.170 1.00 72.06 93 ALA A O 1
ATOM 745 N N . HIS A 1 94 ? 14.865 9.779 3.729 1.00 74.38 94 HIS A N 1
ATOM 746 C CA . HIS A 1 94 ? 15.357 9.532 2.383 1.00 74.38 94 HIS A CA 1
ATOM 747 C C . HIS A 1 94 ? 16.503 10.500 2.102 1.00 74.38 94 HIS A C 1
ATOM 749 O O . HIS A 1 94 ? 16.464 11.642 2.556 1.00 74.38 94 HIS A O 1
ATOM 755 N N . GLN A 1 95 ? 17.514 10.079 1.339 1.00 77.81 95 GLN A N 1
ATOM 756 C CA . GLN A 1 95 ? 18.706 10.904 1.078 1.00 77.81 95 GLN A CA 1
ATOM 757 C C . GLN A 1 95 ? 18.359 12.250 0.422 1.00 77.81 95 GLN A C 1
ATOM 759 O O . GLN A 1 95 ? 19.022 13.252 0.666 1.00 77.81 95 GLN A O 1
ATOM 764 N N . MET A 1 96 ? 17.281 12.278 -0.366 1.00 73.81 96 MET A N 1
ATOM 765 C CA . MET A 1 96 ? 16.771 13.489 -1.017 1.00 73.81 96 MET A CA 1
ATOM 766 C C . MET A 1 96 ? 15.785 14.293 -0.148 1.00 73.81 96 MET A C 1
ATOM 768 O O . MET A 1 96 ? 15.390 15.384 -0.545 1.00 73.81 96 MET A O 1
ATOM 772 N N . ASN A 1 97 ? 15.375 13.787 1.021 1.00 76.50 97 ASN A N 1
ATOM 773 C CA . ASN A 1 97 ? 14.433 14.453 1.929 1.00 76.50 97 ASN A CA 1
ATOM 774 C C . ASN A 1 97 ? 15.148 15.170 3.080 1.00 76.50 97 ASN A C 1
ATOM 776 O O . ASN A 1 97 ? 14.841 14.948 4.249 1.00 76.50 97 ASN A O 1
ATOM 780 N N . VAL A 1 98 ? 16.117 16.028 2.758 1.00 82.56 98 VAL A N 1
ATOM 781 C CA . VAL A 1 98 ? 16.931 16.730 3.770 1.00 82.56 98 VAL A CA 1
ATOM 782 C C . VAL A 1 98 ? 16.109 17.645 4.690 1.00 82.56 98 VAL A C 1
ATOM 784 O O . VAL A 1 98 ? 16.533 17.945 5.800 1.00 82.56 98 VAL A O 1
ATOM 787 N N . GLU A 1 99 ? 14.917 18.056 4.251 1.00 82.44 99 GLU A N 1
ATOM 788 C CA . GLU A 1 99 ? 14.006 18.937 4.991 1.00 82.44 99 GLU A CA 1
ATOM 789 C C . GLU A 1 99 ? 12.910 18.182 5.766 1.00 82.44 99 GLU A C 1
ATOM 791 O O . GLU A 1 99 ? 12.039 18.825 6.349 1.00 82.44 99 GLU A O 1
ATOM 796 N N . ASN A 1 100 ? 12.924 16.841 5.774 1.00 78.62 100 ASN A N 1
ATOM 797 C CA . ASN A 1 100 ? 11.926 15.996 6.448 1.00 78.62 100 ASN A CA 1
ATOM 798 C C . ASN A 1 100 ? 10.472 16.370 6.097 1.00 78.62 100 ASN A C 1
ATOM 800 O O . ASN A 1 100 ? 9.601 16.469 6.963 1.00 78.62 100 ASN A O 1
ATOM 804 N N . LYS A 1 101 ? 10.200 16.591 4.809 1.00 73.81 101 LYS A N 1
ATOM 805 C CA . LYS A 1 101 ? 8.857 16.907 4.316 1.00 73.81 101 LYS A CA 1
ATOM 806 C C . LYS A 1 101 ? 8.040 15.636 4.065 1.00 73.81 101 LYS A C 1
ATOM 808 O O . LYS A 1 101 ? 8.610 14.620 3.655 1.00 73.81 101 LYS A O 1
ATOM 813 N N . PRO A 1 102 ? 6.710 15.677 4.268 1.00 67.94 102 PRO A N 1
ATOM 814 C CA . PRO A 1 102 ? 5.832 14.574 3.900 1.00 67.94 102 PRO A CA 1
ATOM 815 C C . PRO A 1 102 ? 5.851 14.362 2.384 1.00 67.94 102 PRO A C 1
ATOM 817 O O . PRO A 1 102 ? 5.779 15.310 1.602 1.00 67.94 102 PRO A O 1
ATOM 820 N N . GLY A 1 103 ? 5.953 13.102 1.972 1.00 62.78 103 GLY A N 1
ATOM 821 C CA . GLY A 1 103 ? 6.060 12.709 0.573 1.00 62.78 103 GLY A CA 1
ATOM 822 C C . GLY A 1 103 ? 6.669 11.318 0.432 1.00 62.78 103 GLY A C 1
ATOM 823 O O . GLY A 1 103 ? 7.182 10.750 1.395 1.00 62.78 103 GLY A O 1
ATOM 824 N N . TYR A 1 104 ? 6.606 10.770 -0.777 1.00 67.06 104 TYR A N 1
ATOM 825 C CA . TYR A 1 104 ? 7.263 9.516 -1.133 1.00 67.06 104 TYR A CA 1
ATOM 826 C C . TYR A 1 104 ? 8.170 9.745 -2.345 1.00 67.06 104 TYR A C 1
ATOM 828 O O . TYR A 1 104 ? 7.870 10.567 -3.214 1.00 67.06 104 TYR A O 1
ATOM 836 N N . PHE A 1 105 ? 9.282 9.016 -2.391 1.00 64.50 105 PHE A N 1
ATOM 837 C CA . PHE A 1 105 ? 10.222 9.034 -3.509 1.00 64.50 105 PHE A CA 1
ATOM 838 C C . PHE A 1 105 ? 9.969 7.820 -4.402 1.00 64.50 105 PHE A C 1
ATOM 840 O O . PHE A 1 105 ? 9.515 6.773 -3.940 1.00 64.50 105 PHE A O 1
ATOM 847 N N . SER A 1 106 ? 10.216 7.986 -5.697 1.00 65.44 106 SER A N 1
ATOM 848 C CA . SER A 1 106 ? 10.158 6.905 -6.674 1.00 65.44 106 SER A CA 1
ATOM 849 C C . SER A 1 106 ? 11.557 6.686 -7.219 1.00 65.44 106 SER A C 1
ATOM 851 O O . SER A 1 106 ? 12.024 7.471 -8.046 1.00 65.44 106 SER A O 1
ATOM 853 N N . ASP A 1 107 ? 12.203 5.615 -6.777 1.00 71.62 107 ASP A N 1
ATOM 854 C CA . ASP A 1 107 ? 13.550 5.276 -7.215 1.00 71.62 107 ASP A CA 1
ATOM 855 C C . ASP A 1 107 ? 13.516 4.349 -8.428 1.00 71.62 107 ASP A C 1
ATOM 857 O O . ASP A 1 107 ? 12.794 3.352 -8.465 1.00 71.62 107 ASP A O 1
ATOM 861 N N . ILE A 1 108 ? 14.339 4.666 -9.427 1.00 74.62 108 ILE A N 1
ATOM 862 C CA . ILE A 1 108 ? 14.585 3.782 -10.564 1.00 74.62 108 ILE A CA 1
ATOM 863 C C . ILE A 1 108 ? 15.863 3.003 -10.273 1.00 74.62 108 ILE A C 1
ATOM 865 O O . ILE A 1 108 ? 16.959 3.564 -10.247 1.00 74.62 108 ILE A O 1
ATOM 869 N N . ILE A 1 109 ? 15.724 1.696 -10.065 1.00 75.38 109 ILE A N 1
ATOM 870 C CA . ILE A 1 109 ? 16.857 0.812 -9.792 1.00 75.38 109 ILE A CA 1
ATOM 871 C C . ILE A 1 109 ? 17.418 0.300 -11.119 1.00 75.38 109 ILE A C 1
ATOM 873 O O . ILE A 1 109 ? 16.709 -0.297 -11.926 1.00 75.38 109 ILE A O 1
ATOM 877 N N . ILE A 1 110 ? 18.715 0.516 -11.337 1.00 75.19 110 ILE A N 1
ATOM 878 C CA . ILE A 1 110 ? 19.422 0.118 -12.557 1.00 75.19 110 ILE A CA 1
ATOM 879 C C . ILE A 1 110 ? 20.482 -0.928 -12.197 1.00 75.19 110 ILE A C 1
ATOM 881 O O . ILE A 1 110 ? 21.208 -0.781 -11.213 1.00 75.19 110 ILE A O 1
ATOM 885 N N . HIS A 1 111 ? 20.599 -1.986 -13.007 1.00 73.38 111 HIS A N 1
ATOM 886 C CA . HIS A 1 111 ? 21.611 -3.025 -12.803 1.00 73.38 111 HIS A CA 1
ATOM 887 C C . HIS A 1 111 ? 23.030 -2.434 -12.821 1.00 73.38 111 HIS A C 1
ATOM 889 O O . HIS A 1 111 ? 23.353 -1.633 -13.701 1.00 73.38 111 HIS A O 1
ATOM 895 N N . ARG A 1 112 ? 23.911 -2.856 -11.898 1.00 72.50 112 ARG A N 1
ATOM 896 C CA . ARG A 1 112 ? 25.241 -2.231 -11.725 1.00 72.50 112 ARG A CA 1
ATOM 897 C C . ARG A 1 112 ? 26.072 -2.222 -13.013 1.00 72.50 112 ARG A C 1
ATOM 899 O O . ARG A 1 112 ? 26.804 -1.271 -13.255 1.00 72.50 112 ARG A O 1
ATOM 906 N N . ASP A 1 113 ? 25.934 -3.251 -13.846 1.00 71.44 113 ASP A N 1
ATOM 907 C CA . ASP A 1 113 ? 26.707 -3.403 -15.088 1.00 71.44 113 ASP A CA 1
ATOM 908 C C . ASP A 1 113 ? 26.333 -2.357 -16.153 1.00 71.44 113 ASP A C 1
ATOM 910 O O . ASP A 1 113 ? 27.104 -2.074 -17.071 1.00 71.44 113 ASP A O 1
ATOM 914 N N . LYS A 1 114 ? 25.169 -1.712 -16.011 1.00 63.66 114 LYS A N 1
ATOM 915 C CA . LYS A 1 114 ? 24.755 -0.593 -16.862 1.00 63.66 114 LYS A CA 1
ATOM 916 C C . LYS A 1 114 ? 25.390 0.739 -16.451 1.00 63.66 114 LYS A C 1
ATOM 918 O O . LYS A 1 114 ? 25.328 1.675 -17.242 1.00 63.66 114 LYS A O 1
ATOM 923 N N . LYS A 1 115 ? 26.106 0.823 -15.315 1.00 57.78 115 LYS A N 1
ATOM 924 C CA . LYS A 1 115 ? 26.962 1.990 -15.007 1.00 57.78 115 LYS A CA 1
ATOM 925 C C . LYS A 1 115 ? 28.027 2.222 -16.080 1.00 57.78 115 LYS A C 1
ATOM 927 O O . LYS A 1 115 ? 28.340 3.366 -16.377 1.00 57.78 115 LYS A O 1
ATOM 932 N N . ALA A 1 116 ? 28.525 1.158 -16.715 1.00 54.22 116 ALA A N 1
ATOM 933 C CA . ALA A 1 116 ? 29.469 1.259 -17.830 1.00 54.22 116 ALA A CA 1
ATOM 934 C C . ALA A 1 116 ? 28.858 1.876 -19.108 1.00 54.22 116 ALA A C 1
ATOM 936 O O . ALA A 1 116 ? 29.592 2.220 -20.026 1.00 54.22 116 ALA A O 1
ATOM 937 N N . HIS A 1 117 ? 27.528 2.018 -19.173 1.00 61.69 117 HIS A N 1
ATOM 938 C CA . HIS A 1 117 ? 26.794 2.536 -20.332 1.00 61.69 117 HIS A CA 1
ATOM 939 C C . HIS A 1 117 ? 26.333 3.998 -20.149 1.00 61.69 117 HIS A C 1
ATOM 941 O O . HIS A 1 117 ? 25.498 4.461 -20.917 1.00 61.69 117 HIS A O 1
ATOM 947 N N . ASN A 1 118 ? 26.857 4.726 -19.151 1.00 67.69 118 ASN A N 1
ATOM 948 C CA . ASN A 1 118 ? 26.558 6.146 -18.893 1.00 67.69 118 ASN A CA 1
ATOM 949 C C . ASN A 1 118 ? 25.065 6.483 -18.703 1.00 67.69 118 ASN A C 1
ATOM 951 O O . ASN A 1 118 ? 24.622 7.569 -19.072 1.00 67.69 118 ASN A O 1
ATOM 955 N N . VAL A 1 119 ? 24.289 5.584 -18.093 1.00 71.81 119 VAL A N 1
ATOM 956 C CA . VAL A 1 119 ? 22.889 5.864 -17.745 1.00 71.81 119 VAL A CA 1
ATOM 957 C C . VAL A 1 119 ? 22.846 6.778 -16.517 1.00 71.81 119 VAL A C 1
ATOM 959 O O . VAL A 1 119 ? 23.100 6.318 -15.404 1.00 71.81 119 VAL A O 1
ATOM 962 N N . ASN A 1 120 ? 22.546 8.064 -16.717 1.00 71.94 120 ASN A N 1
ATOM 963 C CA . ASN A 1 120 ? 22.548 9.085 -15.659 1.00 71.94 120 ASN A CA 1
ATOM 964 C C . ASN A 1 120 ? 21.187 9.773 -15.486 1.00 71.94 120 ASN A C 1
ATOM 966 O O . ASN A 1 120 ? 20.907 10.358 -14.442 1.00 71.94 120 ASN A O 1
ATOM 970 N N . THR A 1 121 ? 20.333 9.710 -16.503 1.00 79.00 121 THR A N 1
ATOM 971 C CA . THR A 1 121 ? 19.021 10.348 -16.542 1.00 79.00 121 THR A CA 1
ATOM 972 C C . THR A 1 121 ? 17.949 9.360 -16.994 1.00 79.00 121 THR A C 1
ATOM 974 O O . THR A 1 121 ? 18.238 8.341 -17.619 1.00 79.00 121 THR A O 1
ATOM 977 N N . LEU A 1 122 ? 16.678 9.688 -16.735 1.00 79.06 122 LEU A N 1
ATOM 978 C CA . LEU A 1 122 ? 15.542 8.917 -17.256 1.00 79.06 122 LEU A CA 1
ATOM 979 C C . LEU A 1 122 ? 15.593 8.775 -18.788 1.00 79.06 122 LEU A C 1
ATOM 981 O O . LEU A 1 122 ? 15.202 7.738 -19.312 1.00 79.06 122 LEU A O 1
ATOM 985 N N . LEU A 1 123 ? 16.090 9.791 -19.505 1.00 82.88 123 LEU A N 1
ATOM 986 C CA . LEU A 1 123 ? 16.144 9.779 -20.970 1.00 82.88 123 LEU A CA 1
ATOM 987 C C . LEU A 1 123 ? 17.187 8.797 -21.525 1.00 82.88 123 LEU A C 1
ATOM 989 O O . LEU A 1 123 ? 17.005 8.280 -22.627 1.00 82.88 123 LEU A O 1
ATOM 993 N N . ASP A 1 124 ? 18.214 8.466 -20.742 1.00 82.62 124 ASP A N 1
ATOM 994 C CA . ASP A 1 124 ? 19.231 7.476 -21.118 1.00 82.62 124 ASP A CA 1
ATOM 995 C C . ASP A 1 124 ? 18.685 6.038 -21.086 1.00 82.62 124 ASP A C 1
ATOM 997 O O . ASP A 1 124 ? 19.314 5.116 -21.600 1.00 82.62 124 ASP A O 1
ATOM 1001 N N . LEU A 1 125 ? 17.493 5.832 -20.508 1.00 81.56 125 LEU A N 1
ATOM 1002 C CA . LEU A 1 125 ? 16.800 4.541 -20.496 1.00 81.56 125 LEU A CA 1
ATOM 1003 C C . LEU A 1 125 ? 16.004 4.275 -21.781 1.00 81.56 125 LEU A C 1
ATOM 1005 O O . LEU A 1 125 ? 15.320 3.250 -21.869 1.00 81.56 125 LEU A O 1
ATOM 1009 N N . ARG A 1 126 ? 16.081 5.156 -22.788 1.00 83.12 126 ARG A N 1
ATOM 1010 C CA . ARG A 1 126 ? 15.400 4.937 -24.068 1.00 83.12 126 ARG A CA 1
ATOM 1011 C C . ARG A 1 126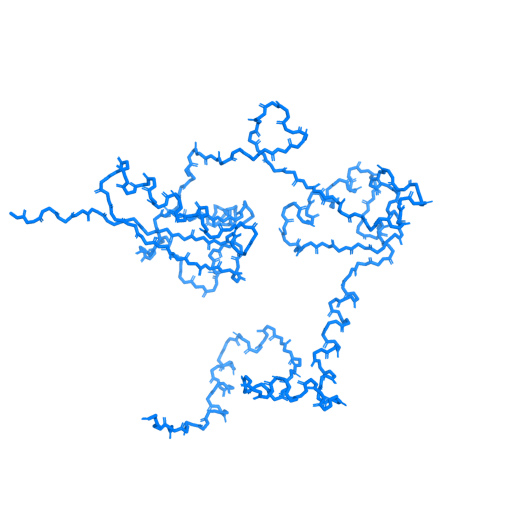 ? 15.830 3.601 -24.663 1.00 83.12 126 ARG A C 1
ATOM 1013 O O . ARG A 1 126 ? 17.017 3.293 -24.743 1.00 83.12 126 ARG A O 1
ATOM 1020 N N . GLY A 1 127 ? 14.859 2.802 -25.092 1.00 80.44 127 GLY A N 1
ATOM 1021 C CA . GLY A 1 127 ? 15.133 1.495 -25.688 1.00 80.44 127 GLY A CA 1
ATOM 1022 C C . GLY A 1 127 ? 15.603 0.425 -24.692 1.00 80.44 127 GLY A C 1
ATOM 1023 O O . GLY A 1 127 ? 15.749 -0.729 -25.085 1.00 80.44 127 GLY A O 1
ATOM 1024 N N . CYS A 1 128 ? 15.794 0.751 -23.408 1.00 80.69 128 CYS A N 1
ATOM 1025 C CA . CYS A 1 128 ? 16.059 -0.252 -22.378 1.00 80.69 128 CYS A CA 1
ATOM 1026 C C . CYS A 1 128 ? 14.787 -1.035 -22.033 1.00 80.69 128 CYS A C 1
ATOM 1028 O O . CYS A 1 128 ? 13.668 -0.568 -22.247 1.00 80.69 128 CYS A O 1
ATOM 1030 N N . THR A 1 129 ? 14.977 -2.228 -21.472 1.00 77.56 129 THR A N 1
ATOM 1031 C CA . THR A 1 129 ? 13.902 -3.024 -20.876 1.00 77.56 129 THR A CA 1
ATOM 1032 C C . THR A 1 129 ? 13.549 -2.450 -19.501 1.00 77.56 129 THR A C 1
ATOM 1034 O O . THR A 1 129 ? 14.448 -2.266 -18.677 1.00 77.56 129 THR A O 1
ATOM 1037 N N . PHE A 1 130 ? 12.267 -2.174 -19.243 1.00 77.75 130 PHE A N 1
ATOM 1038 C CA . PHE A 1 130 ? 11.792 -1.564 -17.991 1.00 77.75 130 PHE A CA 1
ATOM 1039 C C . PHE A 1 130 ? 10.682 -2.402 -17.337 1.00 77.75 130 PHE A C 1
ATOM 1041 O O . PHE A 1 130 ? 9.829 -2.960 -18.030 1.00 77.75 130 PHE A O 1
ATOM 1048 N N . ALA A 1 131 ? 10.696 -2.496 -16.003 1.00 71.56 131 ALA A N 1
ATOM 1049 C CA . ALA A 1 131 ? 9.643 -3.128 -15.203 1.00 71.56 131 ALA A CA 1
ATOM 1050 C C . ALA A 1 131 ? 9.003 -2.088 -14.297 1.00 71.56 131 ALA A C 1
ATOM 1052 O O . ALA A 1 131 ? 9.693 -1.439 -13.512 1.00 71.56 131 ALA A O 1
ATOM 1053 N N . TYR A 1 132 ? 7.681 -1.997 -14.369 1.00 71.75 132 TYR A N 1
ATOM 1054 C CA . TYR A 1 132 ? 6.882 -1.341 -13.346 1.00 71.75 132 TYR A CA 1
ATOM 1055 C C . TYR A 1 132 ? 6.637 -2.320 -12.193 1.00 71.75 132 TYR A C 1
ATOM 1057 O O . TYR A 1 132 ? 6.588 -3.533 -12.404 1.00 71.75 132 TYR A O 1
ATOM 1065 N N . SER A 1 133 ? 6.509 -1.804 -10.971 1.00 66.50 133 SER A N 1
ATOM 1066 C CA . SER A 1 133 ? 6.181 -2.641 -9.809 1.00 66.50 133 SER A CA 1
ATOM 1067 C C . SER A 1 133 ? 4.712 -3.069 -9.801 1.00 66.50 133 SER A C 1
ATOM 1069 O O . SER A 1 133 ? 4.413 -4.196 -9.420 1.00 66.50 133 SER A O 1
ATOM 1071 N N . ASP A 1 134 ? 3.819 -2.182 -10.242 1.00 65.12 134 ASP A N 1
ATOM 1072 C CA . ASP A 1 134 ? 2.391 -2.415 -10.467 1.00 65.12 134 ASP A CA 1
ATOM 1073 C C . ASP A 1 134 ? 1.848 -1.315 -11.401 1.00 65.12 134 ASP A C 1
ATOM 1075 O O . ASP A 1 134 ? 2.239 -0.149 -11.278 1.00 65.12 134 ASP A O 1
ATOM 1079 N N . ASP A 1 135 ? 0.960 -1.677 -12.330 1.00 63.22 135 ASP A N 1
ATOM 1080 C CA . ASP A 1 135 ? 0.453 -0.784 -13.383 1.00 63.22 135 ASP A CA 1
ATOM 1081 C C . ASP A 1 135 ? -0.378 0.372 -12.799 1.00 63.22 135 ASP A C 1
ATOM 1083 O O . ASP A 1 135 ? -0.332 1.499 -13.303 1.00 63.22 135 ASP A O 1
ATOM 1087 N N . GLU A 1 136 ? -1.082 0.121 -11.689 1.00 62.47 136 GLU A N 1
ATOM 1088 C CA . GLU A 1 136 ? -1.912 1.107 -10.990 1.00 62.47 136 GLU A CA 1
ATOM 1089 C C . GLU A 1 136 ? -1.155 1.903 -9.917 1.00 62.47 136 GLU A C 1
ATOM 1091 O O . GLU A 1 136 ? -1.676 2.906 -9.399 1.00 62.47 136 GLU A O 1
ATOM 1096 N N . SER A 1 137 ? 0.085 1.507 -9.619 1.00 62.62 137 SER A N 1
ATOM 1097 C CA . SER A 1 137 ? 0.907 2.136 -8.594 1.00 62.62 137 SER A CA 1
ATOM 1098 C C . SER A 1 137 ? 1.299 3.561 -8.972 1.00 62.62 137 SER A C 1
ATOM 1100 O O . SER A 1 137 ? 1.787 3.860 -10.069 1.00 62.62 137 SER A O 1
ATOM 1102 N N . LEU A 1 138 ? 1.106 4.466 -8.013 1.00 59.59 138 LEU A N 1
ATOM 1103 C CA . LEU A 1 138 ? 1.392 5.882 -8.189 1.00 59.59 138 LEU A CA 1
ATOM 1104 C C . LEU A 1 138 ? 2.899 6.133 -8.365 1.00 59.59 138 LEU A C 1
ATOM 1106 O O . LEU A 1 138 ? 3.296 6.796 -9.323 1.00 59.59 138 LEU A O 1
ATOM 1110 N N . SER A 1 139 ? 3.723 5.562 -7.482 1.00 61.97 139 SER A N 1
ATOM 1111 C CA . SER A 1 139 ? 5.187 5.594 -7.584 1.00 61.97 139 SER A CA 1
ATOM 1112 C C . SER A 1 139 ? 5.710 4.597 -8.617 1.00 61.97 139 SER A C 1
ATOM 1114 O O . SER A 1 139 ? 6.646 4.893 -9.344 1.00 61.97 139 SER A O 1
ATOM 1116 N N . GLY A 1 140 ? 5.078 3.429 -8.723 1.00 57.88 140 GLY A N 1
ATOM 1117 C CA . GLY A 1 140 ? 5.560 2.329 -9.550 1.00 57.88 140 GLY A CA 1
ATOM 1118 C C . GLY A 1 140 ? 5.364 2.499 -11.048 1.00 57.88 140 GLY A C 1
ATOM 1119 O O . GLY A 1 140 ? 6.110 1.883 -11.796 1.00 57.88 140 GLY A O 1
ATOM 1120 N N . SER A 1 141 ? 4.386 3.300 -11.484 1.00 67.56 141 SER A N 1
ATOM 1121 C CA . SER A 1 141 ? 3.987 3.415 -12.895 1.00 67.56 141 SER A CA 1
ATOM 1122 C C . SER A 1 141 ? 3.571 4.842 -13.266 1.00 67.56 141 SER A C 1
ATOM 1124 O O . SER A 1 141 ? 4.166 5.470 -14.150 1.00 67.56 141 SER A O 1
ATOM 1126 N N . LYS A 1 142 ? 2.595 5.419 -12.551 1.00 74.50 142 LYS A N 1
ATOM 1127 C CA . LYS A 1 142 ? 1.944 6.675 -12.968 1.00 74.50 142 LYS A CA 1
ATOM 1128 C C . LYS A 1 142 ? 2.896 7.871 -12.989 1.00 74.50 142 LYS A C 1
ATOM 1130 O O . LYS A 1 142 ? 2.848 8.662 -13.932 1.00 74.50 142 LYS A O 1
ATOM 1135 N N . ILE A 1 143 ? 3.776 8.012 -11.994 1.00 77.75 143 ILE A N 1
ATOM 1136 C CA . ILE A 1 143 ? 4.743 9.120 -11.950 1.00 77.75 143 ILE A CA 1
ATOM 1137 C C . ILE A 1 143 ? 5.797 9.017 -13.059 1.00 77.75 143 ILE A C 1
ATOM 1139 O O . ILE A 1 143 ? 6.173 10.037 -13.638 1.00 77.75 143 ILE A O 1
ATOM 1143 N N . ILE A 1 144 ? 6.212 7.799 -13.420 1.00 78.56 144 ILE A N 1
ATOM 1144 C CA . ILE A 1 144 ? 7.156 7.556 -14.516 1.00 78.56 144 ILE A CA 1
ATOM 1145 C C . ILE A 1 144 ? 6.509 7.937 -15.847 1.00 78.56 144 ILE A C 1
ATOM 1147 O O . ILE A 1 144 ? 7.073 8.728 -16.600 1.00 78.56 144 ILE A O 1
ATOM 1151 N N . LEU A 1 145 ? 5.290 7.455 -16.108 1.00 78.88 145 LEU A N 1
ATOM 1152 C CA . LEU A 1 145 ? 4.549 7.779 -17.330 1.00 78.88 145 LEU A CA 1
ATOM 1153 C C . LEU A 1 145 ? 4.243 9.278 -17.444 1.00 78.88 145 LEU A C 1
ATOM 1155 O O . LEU A 1 145 ? 4.380 9.853 -18.524 1.00 78.88 145 LEU A O 1
ATOM 1159 N N . LYS A 1 146 ? 3.882 9.932 -16.332 1.00 80.50 146 LYS A N 1
ATOM 1160 C CA . LYS A 1 146 ? 3.702 11.388 -16.278 1.00 80.50 146 LYS A CA 1
ATOM 1161 C C . LYS A 1 146 ? 5.001 12.123 -16.621 1.00 80.50 146 LYS A C 1
ATOM 1163 O O . LYS A 1 146 ? 4.978 13.009 -17.469 1.00 80.50 146 LYS A O 1
ATOM 1168 N N . THR A 1 147 ? 6.122 11.721 -16.022 1.00 81.56 147 THR A N 1
ATOM 1169 C CA . THR A 1 147 ? 7.436 12.336 -16.275 1.00 81.56 147 THR A CA 1
ATOM 1170 C C . THR A 1 147 ? 7.873 12.159 -17.731 1.00 81.56 147 THR A C 1
ATOM 1172 O O . THR A 1 147 ? 8.415 13.087 -18.328 1.00 81.56 147 THR A O 1
ATOM 1175 N N . LEU A 1 148 ? 7.614 10.992 -18.334 1.00 83.12 148 LEU A N 1
ATOM 1176 C CA . LEU A 1 148 ? 7.860 10.759 -19.761 1.00 83.12 148 LEU A CA 1
ATOM 1177 C C . LEU A 1 148 ? 7.000 11.685 -20.626 1.00 83.12 148 LEU A C 1
ATOM 1179 O O . LEU A 1 148 ? 7.535 12.367 -21.498 1.00 83.12 148 LEU A O 1
ATOM 1183 N N . LYS A 1 149 ? 5.699 11.787 -20.332 1.00 83.94 149 LYS A N 1
ATOM 1184 C CA . LYS A 1 149 ? 4.773 12.670 -21.054 1.00 83.94 149 LYS A CA 1
ATOM 1185 C C . LYS A 1 149 ? 5.204 14.136 -21.002 1.00 83.94 149 LYS A C 1
ATOM 1187 O O . LYS A 1 149 ? 5.189 14.812 -22.025 1.00 83.94 149 LYS A O 1
ATOM 1192 N N . GLU A 1 150 ? 5.620 14.623 -19.835 1.00 84.88 150 GLU A N 1
ATOM 1193 C CA . GLU A 1 150 ? 6.140 15.989 -19.660 1.00 84.88 150 GLU A CA 1
ATOM 1194 C C . GLU A 1 150 ? 7.429 16.241 -20.458 1.00 84.88 150 GLU A C 1
ATOM 1196 O O . GLU A 1 150 ? 7.718 17.378 -20.822 1.00 84.88 150 GLU A O 1
ATOM 1201 N N . LYS A 1 151 ? 8.183 15.184 -20.776 1.00 83.56 151 LYS A N 1
ATOM 1202 C CA . LYS A 1 151 ? 9.389 15.231 -21.614 1.00 83.56 151 LYS A CA 1
ATOM 1203 C C . LYS A 1 151 ? 9.121 14.979 -23.103 1.00 83.56 151 LYS A C 1
ATOM 1205 O O . LYS A 1 151 ? 10.075 14.903 -23.869 1.00 83.56 151 LYS A O 1
ATOM 1210 N N . GLY A 1 152 ? 7.857 14.874 -23.518 1.00 84.50 152 GLY A N 1
ATOM 1211 C CA . GLY A 1 152 ? 7.473 14.604 -24.909 1.00 84.50 152 GLY A CA 1
ATOM 1212 C C . GLY A 1 152 ? 7.549 13.127 -25.313 1.00 84.50 152 GLY A C 1
ATOM 1213 O O . GLY A 1 152 ? 7.425 12.811 -26.492 1.00 84.50 152 GLY A O 1
ATOM 1214 N N . GLU A 1 153 ? 7.730 12.225 -24.349 1.00 87.00 153 GLU A N 1
ATOM 1215 C CA . GLU A 1 153 ? 7.810 10.778 -24.549 1.00 87.00 153 GLU A CA 1
ATOM 1216 C C . GLU A 1 153 ? 6.495 10.075 -24.173 1.00 87.00 153 GLU A C 1
ATOM 1218 O O . GLU A 1 153 ? 5.575 10.667 -23.608 1.00 87.00 153 GLU A O 1
ATOM 1223 N N . ASN A 1 154 ? 6.387 8.781 -24.479 1.00 80.75 154 ASN A N 1
ATOM 1224 C CA . ASN A 1 154 ? 5.228 7.955 -24.126 1.00 80.75 154 ASN A CA 1
ATOM 1225 C C . ASN A 1 154 ? 5.662 6.523 -23.746 1.00 80.75 154 ASN A C 1
ATOM 1227 O O . ASN A 1 154 ? 6.851 6.253 -23.616 1.00 80.75 154 ASN A O 1
ATOM 1231 N N . ALA A 1 155 ? 4.721 5.594 -23.547 1.00 68.69 155 ALA A N 1
ATOM 1232 C CA . ALA A 1 155 ? 5.030 4.223 -23.121 1.00 68.69 155 ALA A CA 1
ATOM 1233 C C . ALA A 1 155 ? 5.932 3.435 -24.101 1.00 68.69 155 ALA A C 1
ATOM 1235 O O . ALA A 1 155 ? 6.618 2.511 -23.674 1.00 68.69 155 ALA A O 1
ATOM 1236 N N . SER A 1 156 ? 6.006 3.828 -25.382 1.00 76.12 156 SER A N 1
ATOM 1237 C CA . SER A 1 156 ? 6.936 3.262 -26.373 1.00 76.12 156 SER A CA 1
ATOM 1238 C C . SER A 1 156 ? 8.389 3.728 -26.195 1.00 76.12 156 SER A C 1
ATOM 1240 O O . SER A 1 156 ? 9.245 3.408 -27.017 1.00 76.12 156 SER A O 1
ATOM 1242 N N . PHE A 1 157 ? 8.668 4.544 -25.176 1.00 79.06 157 PHE A N 1
ATOM 1243 C CA . PHE A 1 157 ? 10.003 5.040 -24.851 1.00 79.06 157 PHE A CA 1
ATOM 1244 C C . PHE A 1 157 ? 10.971 3.908 -24.470 1.00 79.06 157 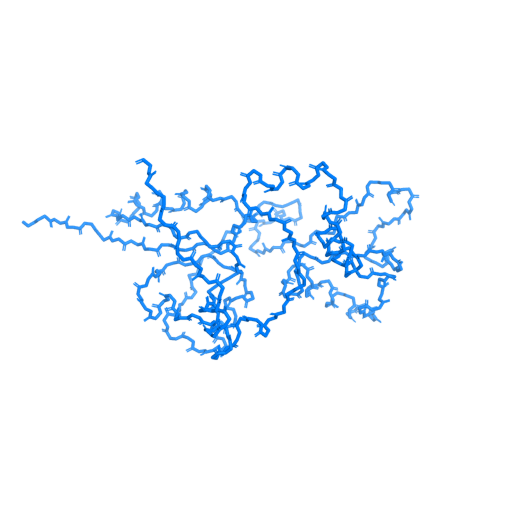PHE A C 1
ATOM 1246 O O . PHE A 1 157 ? 12.154 3.945 -24.822 1.00 79.06 157 PHE A O 1
ATOM 1253 N N . PHE A 1 158 ? 10.464 2.887 -23.779 1.00 79.69 158 PHE A N 1
ATOM 1254 C CA . PHE A 1 158 ? 11.217 1.685 -23.435 1.00 79.69 158 PHE A CA 1
ATOM 1255 C C . PHE A 1 158 ? 11.168 0.676 -24.588 1.00 79.69 158 PHE A C 1
ATOM 1257 O O . PHE A 1 158 ? 10.154 0.544 -25.268 1.00 79.69 158 PHE A O 1
ATOM 1264 N N . GLY A 1 159 ? 12.273 -0.039 -24.820 1.00 62.62 159 GLY A N 1
ATOM 1265 C CA . GLY A 1 159 ? 12.394 -0.970 -25.954 1.00 62.62 159 GLY A CA 1
ATOM 1266 C C . GLY A 1 159 ? 11.624 -2.277 -25.753 1.00 62.62 159 GLY A C 1
ATOM 1267 O O . GLY A 1 159 ? 11.299 -2.962 -26.716 1.00 62.62 159 GLY A O 1
ATOM 1268 N N . SER A 1 160 ? 11.339 -2.620 -24.497 1.00 64.31 160 SER A N 1
ATOM 1269 C CA . SER A 1 160 ? 10.433 -3.694 -24.079 1.00 64.31 160 SER A CA 1
ATOM 1270 C C . SER A 1 160 ? 9.935 -3.396 -22.665 1.00 64.31 160 SER A C 1
ATOM 1272 O O . SER A 1 160 ? 10.703 -2.975 -21.794 1.00 64.31 160 SER A O 1
ATOM 1274 N N . LEU A 1 161 ? 8.640 -3.586 -22.438 1.00 62.22 161 LEU A N 1
ATOM 1275 C CA . LEU A 1 161 ? 8.041 -3.529 -21.108 1.00 62.22 161 LEU A CA 1
ATOM 1276 C C . LEU A 1 161 ? 7.927 -4.958 -20.619 1.00 62.22 161 LEU A C 1
ATOM 1278 O O . LEU A 1 161 ? 7.260 -5.727 -21.299 1.00 62.22 161 LEU A O 1
ATOM 1282 N N . LEU A 1 162 ? 8.470 -5.267 -19.433 1.00 58.28 162 LEU A N 1
ATOM 1283 C CA . LEU A 1 162 ? 8.617 -6.613 -18.840 1.00 58.28 162 LEU A CA 1
ATOM 1284 C C . LEU A 1 162 ? 7.330 -7.461 -18.674 1.00 58.28 162 LEU A C 1
ATOM 1286 O O . LEU A 1 162 ? 7.341 -8.492 -18.001 1.00 58.28 162 LEU A O 1
ATOM 1290 N N . THR A 1 163 ? 6.244 -7.125 -19.363 1.00 55.75 163 THR A N 1
ATOM 1291 C CA . THR A 1 163 ? 5.270 -8.072 -19.916 1.00 55.75 163 THR A CA 1
ATOM 1292 C C . THR A 1 163 ? 5.941 -9.338 -20.455 1.00 55.75 163 THR A C 1
ATOM 1294 O O . THR A 1 163 ? 5.415 -10.419 -20.221 1.00 55.75 163 THR A O 1
ATOM 1297 N N . GLU A 1 164 ? 7.118 -9.274 -21.094 1.00 49.16 164 GLU A N 1
ATOM 1298 C CA . GLU A 1 164 ? 7.821 -10.486 -21.545 1.00 49.16 164 GLU A CA 1
ATOM 1299 C C . GLU A 1 164 ? 8.351 -11.336 -20.383 1.00 49.16 164 GLU A C 1
ATOM 1301 O O . GLU A 1 164 ? 8.381 -12.558 -20.502 1.00 49.16 164 GLU A O 1
ATOM 1306 N N . VAL A 1 165 ? 8.710 -10.738 -19.239 1.00 51.19 165 VAL A N 1
ATOM 1307 C CA . VAL A 1 165 ? 9.043 -11.499 -18.022 1.00 51.19 165 VAL A CA 1
ATOM 1308 C C . VAL A 1 165 ? 7.795 -12.044 -17.356 1.00 51.19 165 VAL A C 1
ATOM 1310 O O . VAL A 1 165 ? 7.820 -13.196 -16.939 1.00 51.19 165 VAL A O 1
ATOM 1313 N N . LYS A 1 166 ? 6.676 -11.311 -17.341 1.00 58.56 166 LYS A N 1
ATOM 1314 C CA . LYS A 1 166 ? 5.380 -11.890 -16.953 1.00 58.56 166 LYS A CA 1
ATOM 1315 C C . LYS A 1 166 ? 5.052 -13.104 -17.831 1.00 58.56 166 LYS A C 1
ATOM 1317 O O . LYS A 1 166 ? 4.715 -14.159 -17.304 1.00 58.56 166 LYS A O 1
ATOM 1322 N N . GLN A 1 167 ? 5.244 -13.006 -19.146 1.00 58.12 167 GLN A N 1
ATOM 1323 C CA . GLN A 1 167 ? 5.077 -14.119 -20.085 1.00 58.12 167 GLN A CA 1
ATOM 1324 C C . GLN A 1 167 ? 6.097 -15.245 -19.851 1.00 58.12 167 GLN A C 1
ATOM 1326 O O . GLN A 1 167 ? 5.729 -16.415 -19.909 1.00 58.12 167 GLN A O 1
ATOM 1331 N N . ALA A 1 168 ? 7.356 -14.936 -19.531 1.00 61.19 168 ALA A N 1
ATOM 1332 C CA . ALA A 1 168 ? 8.381 -15.931 -19.213 1.00 61.19 168 ALA A CA 1
ATOM 1333 C C . ALA A 1 168 ? 8.087 -16.663 -17.894 1.00 61.19 168 ALA A C 1
ATOM 1335 O O . ALA A 1 168 ? 8.267 -17.876 -17.821 1.00 61.19 168 ALA A O 1
ATOM 1336 N N . ILE A 1 169 ? 7.583 -15.952 -16.883 1.00 67.19 169 ILE A N 1
ATOM 1337 C CA . ILE A 1 169 ? 7.137 -16.499 -15.598 1.00 67.19 169 ILE A CA 1
ATOM 1338 C C . ILE A 1 169 ? 5.912 -17.392 -15.811 1.00 67.19 169 ILE A C 1
ATOM 1340 O O . ILE A 1 169 ? 5.917 -18.541 -15.375 1.00 67.19 169 ILE A O 1
ATOM 1344 N N . VAL A 1 170 ? 4.897 -16.915 -16.542 1.00 71.19 170 VAL A N 1
ATOM 1345 C CA . VAL A 1 170 ? 3.721 -17.714 -16.932 1.00 71.19 170 VAL A CA 1
ATOM 1346 C C . VAL A 1 170 ? 4.169 -18.975 -17.671 1.00 71.19 170 VAL A C 1
ATOM 1348 O O . VAL A 1 170 ? 3.791 -20.083 -17.298 1.00 71.19 170 VAL A O 1
ATOM 1351 N N . LYS A 1 171 ? 5.065 -18.843 -18.652 1.00 74.94 171 LYS A N 1
ATOM 1352 C CA . LYS A 1 171 ? 5.647 -19.971 -19.383 1.00 74.94 171 LYS A CA 1
ATOM 1353 C C . LYS A 1 171 ? 6.417 -20.925 -18.462 1.00 74.94 171 LYS A C 1
ATOM 1355 O O . LYS A 1 171 ? 6.318 -22.134 -18.653 1.00 74.94 171 LYS A O 1
ATOM 1360 N N . ALA A 1 172 ? 7.162 -20.432 -17.475 1.00 77.00 172 ALA A N 1
ATOM 1361 C CA . ALA A 1 172 ? 7.889 -21.264 -16.517 1.00 77.00 172 ALA A CA 1
ATOM 1362 C C . ALA A 1 172 ? 6.933 -22.069 -15.622 1.00 77.00 172 ALA A C 1
ATOM 1364 O O . ALA A 1 172 ? 7.106 -23.279 -15.481 1.00 77.00 172 ALA A O 1
ATOM 1365 N N . PHE A 1 173 ? 5.884 -21.434 -15.090 1.00 75.44 173 PHE A N 1
ATOM 1366 C CA . PHE A 1 173 ? 4.864 -22.109 -14.284 1.00 75.44 173 PHE A CA 1
ATOM 1367 C C . PHE A 1 173 ? 4.085 -23.161 -15.083 1.00 75.44 173 PHE A C 1
ATOM 1369 O O . PHE A 1 173 ? 3.855 -24.263 -14.585 1.00 75.44 173 PHE A O 1
ATOM 1376 N N . LEU A 1 174 ? 3.728 -22.867 -16.335 1.00 78.44 174 LEU A N 1
ATOM 1377 C CA . LEU A 1 174 ? 2.983 -23.795 -17.193 1.00 78.44 174 LEU A CA 1
ATOM 1378 C C . LEU A 1 174 ? 3.823 -24.983 -17.678 1.00 78.44 174 LEU A C 1
ATOM 1380 O O . LEU A 1 174 ? 3.284 -26.072 -17.856 1.00 78.44 174 LEU A O 1
ATOM 1384 N N . ASN A 1 175 ? 5.135 -24.800 -17.865 1.00 76.06 175 ASN A N 1
ATOM 1385 C CA . ASN A 1 175 ? 6.043 -25.860 -18.327 1.00 76.06 175 ASN A CA 1
ATOM 1386 C C . ASN A 1 175 ? 6.714 -26.648 -17.191 1.00 76.06 175 ASN A C 1
ATOM 1388 O O . ASN A 1 175 ? 7.438 -27.613 -17.442 1.00 76.06 175 ASN A O 1
ATOM 1392 N N . LEU A 1 176 ? 6.434 -26.286 -15.939 1.00 64.88 176 LEU A N 1
ATOM 1393 C CA . LEU A 1 176 ? 6.903 -26.968 -14.734 1.00 64.88 176 LEU A CA 1
ATOM 1394 C C . LEU A 1 176 ? 6.679 -28.501 -14.737 1.00 64.88 176 LEU A C 1
ATOM 1396 O O . LEU A 1 176 ? 7.592 -29.218 -14.314 1.00 64.88 176 LEU A O 1
ATOM 1400 N N . PRO A 1 177 ? 5.563 -29.051 -15.275 1.00 57.91 177 PRO A N 1
ATOM 1401 C CA . PRO A 1 177 ? 5.326 -30.499 -15.326 1.00 57.91 177 PRO A CA 1
ATOM 1402 C C . PRO A 1 177 ? 6.342 -31.298 -16.157 1.00 57.91 177 PRO A C 1
ATOM 1404 O O . PRO A 1 177 ? 6.399 -32.519 -16.011 1.00 57.91 177 PRO A O 1
ATOM 1407 N N . HIS A 1 178 ? 7.135 -30.642 -17.012 1.00 61.03 178 HIS A N 1
ATOM 1408 C CA . HIS A 1 178 ? 8.132 -31.292 -17.870 1.00 61.03 178 HIS A CA 1
ATOM 1409 C C . HIS A 1 178 ? 9.489 -31.504 -17.186 1.00 61.03 178 HIS A C 1
ATOM 1411 O O . HIS A 1 178 ? 10.363 -32.156 -17.753 1.00 61.03 178 HIS A O 1
ATOM 1417 N N . THR A 1 179 ? 9.670 -30.999 -15.960 1.00 69.69 179 THR A N 1
ATOM 1418 C CA . THR A 1 179 ? 10.895 -31.205 -15.175 1.00 69.69 179 THR A CA 1
ATOM 1419 C C . THR A 1 179 ? 10.584 -31.979 -13.894 1.00 69.69 179 THR A C 1
ATOM 1421 O O . THR A 1 179 ? 9.882 -31.500 -13.001 1.00 69.69 179 THR A O 1
ATOM 1424 N N . SER A 1 180 ? 11.108 -33.204 -13.788 1.00 71.69 180 SER A N 1
ATOM 1425 C CA . SER A 1 180 ? 10.858 -34.103 -12.648 1.00 71.69 180 SER A CA 1
ATOM 1426 C C . SER A 1 180 ? 11.295 -33.505 -11.304 1.00 71.69 180 SER A C 1
ATOM 1428 O O . SER A 1 180 ? 10.696 -33.794 -10.271 1.00 71.69 180 SER A O 1
ATOM 1430 N N . GLU A 1 181 ? 12.308 -32.635 -11.314 1.00 78.75 181 GLU A N 1
ATOM 1431 C CA . GLU A 1 181 ? 12.818 -31.953 -10.122 1.00 78.75 181 GLU A CA 1
ATOM 1432 C C . GLU A 1 181 ? 11.773 -31.019 -9.491 1.00 78.75 181 GLU A C 1
ATOM 1434 O O . GLU A 1 181 ? 11.456 -31.142 -8.306 1.00 78.75 181 GLU A O 1
ATOM 1439 N N . TRP A 1 182 ? 11.208 -30.098 -10.276 1.00 74.56 182 TRP A N 1
ATOM 1440 C CA . TRP A 1 182 ? 10.249 -29.118 -9.770 1.00 74.56 182 TRP A CA 1
ATOM 1441 C C . TRP A 1 182 ? 8.907 -29.758 -9.432 1.00 74.56 182 TRP A C 1
ATOM 1443 O O . TRP A 1 182 ? 8.329 -29.440 -8.393 1.00 74.56 182 TRP A O 1
ATOM 1453 N N . LYS A 1 183 ? 8.463 -30.737 -10.227 1.00 73.25 183 LYS A N 1
ATOM 1454 C CA . LYS A 1 183 ? 7.265 -31.532 -9.930 1.00 73.25 183 LYS A CA 1
ATOM 1455 C C . LYS A 1 183 ? 7.322 -32.152 -8.528 1.00 73.25 183 LYS A C 1
ATOM 1457 O O . LYS A 1 183 ? 6.356 -32.056 -7.778 1.00 73.25 183 LYS A O 1
ATOM 1462 N N . ASN A 1 184 ? 8.468 -32.714 -8.138 1.00 76.06 184 ASN A N 1
ATOM 1463 C CA . ASN A 1 184 ? 8.647 -33.318 -6.815 1.00 76.06 184 ASN A CA 1
ATOM 1464 C C . ASN A 1 184 ? 8.676 -32.284 -5.679 1.00 76.06 184 ASN A C 1
ATOM 1466 O O . ASN A 1 184 ? 8.213 -32.577 -4.578 1.00 76.06 184 ASN A O 1
ATOM 1470 N N . LYS A 1 185 ? 9.201 -31.075 -5.923 1.00 75.31 185 LYS A N 1
ATOM 1471 C CA . LYS A 1 185 ? 9.198 -29.988 -4.929 1.00 75.31 185 LYS A CA 1
ATOM 1472 C C . LYS A 1 185 ? 7.779 -29.482 -4.659 1.00 75.31 185 LYS A C 1
ATOM 1474 O O . LYS A 1 185 ? 7.408 -29.345 -3.499 1.00 75.31 185 LYS A O 1
ATOM 1479 N N . PHE A 1 186 ? 6.977 -29.276 -5.704 1.00 70.25 186 PHE A N 1
ATOM 1480 C CA . PHE A 1 186 ? 5.600 -28.784 -5.579 1.00 70.25 186 PHE A CA 1
ATOM 1481 C C . PHE A 1 186 ? 4.604 -29.851 -5.104 1.00 70.25 186 PHE A C 1
ATOM 1483 O O . PHE A 1 186 ? 3.678 -29.528 -4.359 1.00 70.25 186 PHE A O 1
ATOM 1490 N N . ALA A 1 187 ? 4.835 -31.129 -5.424 1.00 73.94 187 ALA A N 1
ATOM 1491 C CA . ALA A 1 187 ? 4.002 -32.234 -4.945 1.00 73.94 187 ALA A CA 1
ATOM 1492 C C . ALA A 1 187 ? 3.963 -32.339 -3.409 1.00 73.94 187 ALA A C 1
ATOM 1494 O O . ALA A 1 187 ? 2.937 -32.725 -2.853 1.00 73.94 187 ALA A O 1
ATOM 1495 N N . LYS A 1 188 ? 5.035 -31.933 -2.710 1.00 71.19 188 LYS A N 1
ATOM 1496 C CA . LYS A 1 188 ? 5.066 -31.868 -1.234 1.00 71.19 188 LYS A CA 1
ATOM 1497 C C . LYS A 1 188 ? 4.022 -30.912 -0.651 1.00 71.19 188 LYS A C 1
ATOM 1499 O O . LYS A 1 188 ? 3.637 -31.071 0.499 1.00 71.19 188 LYS A O 1
ATOM 1504 N N . PHE A 1 189 ? 3.562 -29.954 -1.450 1.00 64.75 189 PHE A N 1
ATOM 1505 C CA . PHE A 1 189 ? 2.542 -28.974 -1.089 1.00 64.75 189 PHE A CA 1
ATOM 1506 C C . PHE A 1 189 ? 1.172 -29.300 -1.708 1.00 64.75 189 PHE A C 1
ATOM 1508 O O . PHE A 1 189 ? 0.281 -28.460 -1.700 1.00 64.75 189 PHE A O 1
ATOM 1515 N N . GLY A 1 190 ? 0.995 -30.495 -2.288 1.00 68.50 190 GLY A N 1
ATOM 1516 C CA . GLY A 1 190 ? -0.255 -30.900 -2.941 1.00 68.50 190 GLY A CA 1
ATOM 1517 C C . GLY A 1 190 ? -0.505 -30.260 -4.314 1.00 68.50 190 GLY A C 1
ATOM 1518 O O . GLY A 1 190 ? -1.580 -30.440 -4.881 1.00 68.50 190 GLY A O 1
ATOM 1519 N N . ILE A 1 191 ? 0.469 -29.541 -4.881 1.00 64.69 191 ILE A N 1
ATOM 1520 C CA . ILE A 1 191 ? 0.327 -28.841 -6.166 1.00 64.69 191 ILE A CA 1
ATOM 1521 C C . ILE A 1 191 ? 0.822 -29.742 -7.305 1.00 64.69 191 ILE A C 1
ATOM 1523 O O . ILE A 1 191 ? 1.995 -30.111 -7.355 1.00 64.69 191 ILE A O 1
ATOM 1527 N N . LEU A 1 192 ? -0.073 -30.090 -8.239 1.00 69.38 192 LEU A N 1
ATOM 1528 C CA . LEU A 1 192 ? 0.215 -31.030 -9.337 1.00 69.38 192 LEU A CA 1
ATOM 1529 C C . LEU A 1 192 ? 0.702 -30.355 -10.629 1.00 69.38 192 LEU A C 1
ATOM 1531 O O . LEU A 1 192 ? 1.545 -30.912 -11.332 1.00 69.38 192 LEU A O 1
ATOM 1535 N N . LYS A 1 193 ? 0.144 -29.189 -10.969 1.00 74.69 193 LYS A N 1
ATOM 1536 C CA . LYS A 1 193 ? 0.511 -28.359 -12.128 1.00 74.69 193 LYS A CA 1
ATOM 1537 C C . LYS A 1 193 ? -0.114 -26.972 -11.990 1.00 74.69 193 LYS A C 1
ATOM 1539 O O . LYS A 1 193 ? -1.110 -26.820 -11.288 1.00 74.69 193 LYS A O 1
ATOM 1544 N N . PHE A 1 194 ? 0.421 -26.007 -12.724 1.00 74.81 194 PHE A N 1
ATOM 1545 C CA . PHE A 1 194 ? -0.218 -24.713 -12.945 1.00 74.81 194 PHE A CA 1
ATOM 1546 C C . PHE A 1 194 ? -0.883 -24.726 -14.325 1.00 74.81 194 PHE A C 1
ATOM 1548 O O . PHE A 1 194 ? -0.373 -25.351 -15.255 1.00 74.81 194 PHE A O 1
ATOM 1555 N N . VAL A 1 195 ? -2.038 -24.081 -14.454 1.00 74.69 195 VAL A N 1
ATOM 1556 C CA . VAL A 1 195 ? -2.776 -23.948 -15.718 1.00 74.69 195 VAL A CA 1
ATOM 1557 C C . VAL A 1 195 ? -3.076 -22.480 -15.974 1.00 74.69 195 VAL A C 1
ATOM 1559 O O . VAL A 1 195 ? -3.057 -21.673 -15.043 1.00 74.69 195 VAL A O 1
ATOM 1562 N N . HIS A 1 196 ? -3.334 -22.130 -17.234 1.00 73.88 196 HIS A N 1
ATOM 1563 C CA . HIS A 1 196 ? -3.827 -20.798 -17.548 1.00 73.88 196 HIS A CA 1
ATOM 1564 C C . HIS A 1 196 ? -5.136 -20.554 -16.815 1.00 73.88 196 HIS A C 1
ATOM 1566 O O . HIS A 1 196 ? -5.984 -21.441 -16.718 1.00 73.88 196 HIS A O 1
ATOM 1572 N N . ASN A 1 197 ? -5.272 -19.333 -16.325 1.00 57.69 197 ASN A N 1
ATOM 1573 C CA . ASN A 1 197 ? -6.462 -18.883 -15.655 1.00 57.69 197 ASN A CA 1
ATOM 1574 C C . ASN A 1 197 ? -6.796 -17.468 -16.116 1.00 57.69 197 ASN A C 1
ATOM 1576 O O . ASN A 1 197 ? -5.913 -16.735 -16.567 1.00 57.69 197 ASN A O 1
ATOM 1580 N N . SER A 1 198 ? -8.066 -17.113 -16.029 1.00 56.56 198 SER A N 1
ATOM 1581 C CA . SER A 1 198 ? -8.591 -15.821 -16.460 1.00 56.56 198 SER A CA 1
ATOM 1582 C C . SER A 1 198 ? -9.602 -15.325 -15.445 1.00 56.56 198 SER A C 1
ATOM 1584 O O . SER A 1 198 ? -10.252 -16.145 -14.804 1.00 56.56 198 SER A O 1
ATOM 1586 N N . ASP A 1 199 ? -9.818 -14.016 -15.390 1.00 46.75 199 ASP A N 1
ATOM 1587 C CA . ASP A 1 199 ? -10.762 -13.395 -14.452 1.00 46.75 199 ASP A CA 1
ATOM 1588 C C . ASP A 1 199 ? -12.200 -13.935 -14.617 1.00 46.75 199 ASP A C 1
ATOM 1590 O O . ASP A 1 199 ? -12.931 -14.060 -13.643 1.00 46.75 199 ASP A O 1
ATOM 1594 N N . VAL A 1 200 ? -12.556 -14.418 -15.818 1.00 53.62 200 VAL A N 1
ATOM 1595 C CA . VAL A 1 200 ? -13.827 -15.114 -16.120 1.00 53.62 200 VAL A CA 1
ATOM 1596 C C . VAL A 1 200 ? -14.038 -16.384 -15.281 1.00 53.62 200 VAL A C 1
ATOM 1598 O O . VAL A 1 200 ? -15.173 -16.771 -15.022 1.00 53.62 200 VAL A O 1
ATOM 1601 N N . ALA A 1 201 ? -12.967 -17.039 -14.822 1.00 50.47 201 ALA A N 1
ATOM 1602 C CA . ALA A 1 201 ? -13.065 -18.206 -13.942 1.00 50.47 201 ALA A CA 1
ATOM 1603 C C . ALA A 1 201 ? -13.570 -17.847 -12.533 1.00 50.47 201 ALA A C 1
ATOM 1605 O O . ALA A 1 201 ? -13.919 -18.738 -11.759 1.00 50.47 201 ALA A O 1
ATOM 1606 N N . TYR A 1 202 ? -13.602 -16.555 -12.208 1.00 48.91 202 TYR A N 1
ATOM 1607 C CA . TYR A 1 202 ? -13.951 -16.027 -10.897 1.00 48.91 202 TYR A CA 1
ATOM 1608 C C . TYR A 1 202 ? -15.216 -15.167 -10.910 1.00 48.91 202 TYR A C 1
ATOM 1610 O O . TYR A 1 202 ? -15.581 -14.631 -9.868 1.00 48.91 202 TYR A O 1
ATOM 1618 N N . ASP A 1 203 ? -15.908 -15.083 -12.051 1.00 44.16 203 ASP A N 1
ATOM 1619 C CA . ASP A 1 203 ? -17.053 -14.194 -12.237 1.00 44.16 203 ASP A CA 1
ATOM 1620 C C . ASP A 1 203 ? -18.363 -14.975 -12.496 1.00 44.16 203 ASP A C 1
ATOM 1622 O O . ASP A 1 203 ? -18.445 -15.857 -13.356 1.00 44.16 203 ASP A O 1
ATOM 1626 N N . GLY A 1 204 ? -19.419 -14.650 -11.740 1.00 54.19 204 GLY A N 1
ATOM 1627 C CA . GLY A 1 204 ? -20.797 -15.130 -11.949 1.00 54.19 204 GLY A CA 1
ATOM 1628 C C . GLY A 1 204 ? -21.126 -16.597 -11.589 1.00 54.19 204 GLY A C 1
ATOM 1629 O O . GLY A 1 204 ? -20.333 -17.341 -11.012 1.00 54.19 204 GLY A O 1
ATOM 1630 N N . GLN A 1 205 ? -22.348 -17.035 -11.947 1.00 53.31 205 GLN A N 1
ATOM 1631 C CA . GLN A 1 205 ? -22.895 -18.389 -11.682 1.00 53.31 205 GLN A CA 1
ATOM 1632 C C . GLN A 1 205 ? -22.017 -19.534 -12.234 1.00 53.31 205 GLN A C 1
ATOM 1634 O O . GLN A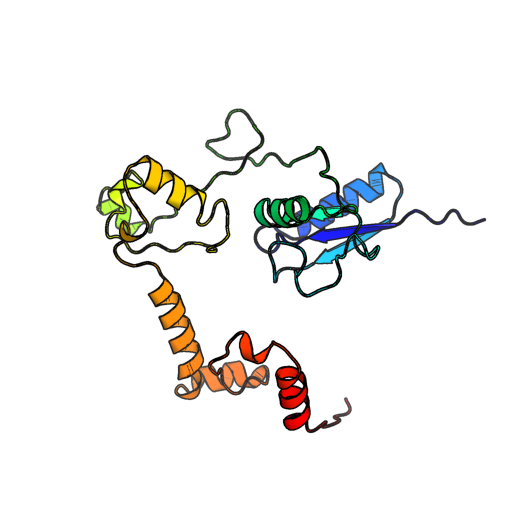 1 205 ? -22.102 -20.668 -11.765 1.00 53.31 205 GLN A O 1
ATOM 1639 N N . VAL A 1 206 ? -21.139 -19.244 -13.200 1.00 50.34 206 VAL A N 1
ATOM 1640 C CA . VAL A 1 206 ? -20.204 -20.210 -13.796 1.00 50.34 206 VAL A CA 1
ATOM 1641 C C . VAL A 1 206 ? -19.106 -20.617 -12.804 1.00 50.34 206 VAL A C 1
ATOM 1643 O O . VAL A 1 206 ? -18.773 -21.800 -12.741 1.00 50.34 206 VAL A O 1
ATOM 1646 N N . ALA A 1 207 ? -18.622 -19.692 -11.963 1.00 50.25 207 ALA A N 1
ATOM 1647 C CA . ALA A 1 207 ? -17.651 -19.985 -10.905 1.00 50.25 207 ALA A CA 1
ATOM 1648 C C . ALA A 1 207 ? -18.236 -20.921 -9.827 1.00 50.25 207 ALA A C 1
ATOM 1650 O O . ALA A 1 207 ? -17.563 -21.848 -9.374 1.00 50.25 207 ALA A O 1
ATOM 1651 N N . GLN A 1 208 ? -19.524 -20.759 -9.484 1.00 52.47 208 GLN A N 1
ATOM 1652 C CA . GLN A 1 208 ? -20.242 -21.675 -8.580 1.00 52.47 208 GLN A CA 1
ATOM 1653 C C . GLN A 1 208 ? -20.427 -23.071 -9.197 1.00 52.47 208 GLN A C 1
ATOM 1655 O O . GLN A 1 208 ? -20.293 -24.083 -8.507 1.00 52.47 208 GLN A O 1
ATOM 1660 N N . MET A 1 209 ? -20.686 -23.138 -10.506 1.00 47.47 209 MET A N 1
ATOM 1661 C CA . MET A 1 209 ? -20.885 -24.399 -11.223 1.00 47.47 209 MET A CA 1
ATOM 1662 C C . MET A 1 209 ? -19.574 -25.185 -11.407 1.00 47.47 209 MET A C 1
ATOM 1664 O O . MET A 1 209 ? -19.578 -26.410 -11.291 1.00 47.47 209 MET A O 1
ATOM 1668 N N . TRP A 1 210 ? -18.445 -24.500 -11.631 1.00 43.12 210 TRP A N 1
ATOM 1669 C CA . TRP A 1 210 ? -17.115 -25.122 -11.711 1.00 43.12 210 TRP A CA 1
ATOM 1670 C C . TRP A 1 210 ? -16.596 -25.570 -10.339 1.00 43.12 210 TRP A C 1
ATOM 1672 O O . TRP A 1 210 ? -16.051 -26.668 -10.239 1.00 43.12 210 TRP A O 1
ATOM 1682 N N . ALA A 1 211 ? -16.832 -24.791 -9.275 1.00 43.44 211 ALA A N 1
ATOM 1683 C CA . ALA A 1 211 ? -16.499 -25.191 -7.905 1.00 43.44 211 ALA A CA 1
ATOM 1684 C C . ALA A 1 211 ? -17.241 -26.474 -7.478 1.00 43.44 211 ALA A C 1
ATOM 1686 O O . ALA A 1 211 ? -16.642 -27.373 -6.892 1.00 43.44 211 ALA A O 1
ATOM 1687 N N . CYS A 1 212 ? -18.520 -26.614 -7.851 1.00 47.38 212 CYS A N 1
ATOM 1688 C CA . CYS A 1 212 ? -19.325 -27.788 -7.498 1.00 47.38 212 CYS A CA 1
ATOM 1689 C C . CYS A 1 212 ? -18.992 -29.065 -8.293 1.00 47.38 212 CYS A C 1
ATOM 1691 O O . CYS A 1 212 ? -19.239 -30.161 -7.795 1.00 47.38 212 CYS A O 1
ATOM 1693 N N . GLN A 1 213 ? -18.462 -28.977 -9.521 1.00 45.00 213 GLN A N 1
ATOM 1694 C CA . GLN A 1 213 ? -18.249 -30.170 -10.359 1.00 45.00 213 GLN A CA 1
ATOM 1695 C C . GLN A 1 213 ? -16.953 -30.943 -10.055 1.00 45.00 213 GLN A C 1
ATOM 1697 O O . GLN A 1 213 ? -16.853 -32.114 -10.428 1.00 45.00 213 GLN A O 1
ATOM 1702 N N . SER A 1 214 ? -15.971 -30.340 -9.373 1.00 43.41 214 SER A N 1
ATOM 1703 C CA . SER A 1 214 ? -14.659 -30.970 -9.122 1.00 43.41 214 SER A CA 1
ATOM 1704 C C . SER A 1 214 ? -14.362 -31.354 -7.668 1.00 43.41 214 SER A C 1
ATOM 1706 O O . SER A 1 214 ? -13.337 -31.990 -7.414 1.00 43.41 214 SER A O 1
ATOM 1708 N N . GLU A 1 215 ? -15.235 -31.043 -6.711 1.00 36.50 215 GLU A N 1
ATOM 1709 C CA . GLU A 1 215 ? -15.023 -31.420 -5.311 1.00 36.50 215 GLU A CA 1
ATOM 1710 C C . GLU A 1 215 ? -15.578 -32.818 -5.009 1.00 36.50 215 GLU A C 1
ATOM 1712 O O . GLU A 1 215 ? -16.760 -33.015 -4.736 1.00 36.50 215 GLU A O 1
ATOM 1717 N N . LYS A 1 216 ? -14.699 -33.826 -5.004 1.00 38.94 216 LYS A N 1
ATOM 1718 C CA . LYS A 1 216 ? -14.943 -35.047 -4.225 1.00 38.94 216 LYS A CA 1
ATOM 1719 C C . LYS A 1 216 ? -14.374 -34.838 -2.827 1.00 38.94 216 LYS A C 1
ATOM 1721 O O . LYS A 1 216 ? -13.161 -34.913 -2.635 1.00 38.94 216 LYS A O 1
ATOM 1726 N N . LEU A 1 217 ? -15.264 -34.588 -1.868 1.00 30.97 217 LEU A N 1
ATOM 1727 C CA . LEU A 1 217 ? -14.940 -34.526 -0.446 1.00 30.97 217 LEU A CA 1
ATOM 1728 C C . LEU A 1 217 ? -14.309 -35.860 -0.020 1.00 30.97 217 LEU A C 1
ATOM 1730 O O . LEU A 1 217 ? -14.943 -36.910 -0.119 1.00 30.97 217 LEU A O 1
ATOM 1734 N N . ASN A 1 218 ? -13.059 -35.831 0.433 1.00 28.39 218 ASN A N 1
ATOM 1735 C CA . ASN A 1 218 ? -12.385 -37.005 0.973 1.00 28.39 218 ASN A CA 1
ATOM 1736 C C . ASN A 1 218 ? -11.963 -36.679 2.405 1.00 28.39 218 ASN A C 1
ATOM 1738 O O . ASN A 1 218 ? -11.037 -35.902 2.629 1.00 28.39 218 ASN A O 1
ATOM 1742 N N . VAL A 1 219 ? -12.692 -37.237 3.369 1.00 28.28 219 VAL A N 1
ATOM 1743 C CA . VAL A 1 219 ? -12.431 -37.053 4.797 1.00 28.28 219 VAL A CA 1
ATOM 1744 C C . VAL A 1 219 ? -11.228 -37.915 5.171 1.00 28.28 219 VAL A C 1
ATOM 1746 O O . VAL A 1 219 ? -11.274 -39.138 5.046 1.00 28.28 219 VAL A O 1
ATOM 1749 N N . ARG A 1 220 ? -10.138 -37.288 5.623 1.00 26.53 220 ARG A N 1
ATOM 1750 C CA . ARG A 1 220 ? -9.047 -37.980 6.320 1.00 26.53 220 ARG A CA 1
ATOM 1751 C C . ARG A 1 220 ? -9.023 -37.520 7.767 1.00 26.53 220 ARG A C 1
ATOM 1753 O O . ARG A 1 220 ? -9.015 -36.323 8.034 1.00 26.53 220 ARG A O 1
ATOM 1760 N N . TYR A 1 221 ? -9.012 -38.494 8.663 1.00 27.38 221 TYR A N 1
ATOM 1761 C CA . TYR A 1 221 ? -8.818 -38.291 10.090 1.00 27.38 221 TYR A CA 1
ATOM 1762 C C . TYR A 1 221 ? -7.314 -38.223 10.382 1.00 27.38 221 TYR A C 1
ATOM 1764 O O . TYR A 1 221 ? -6.552 -39.008 9.808 1.00 27.38 221 TYR A O 1
ATOM 1772 N N . TYR A 1 222 ? -6.915 -37.271 11.228 1.00 33.75 222 TYR A N 1
ATOM 1773 C CA . TYR A 1 222 ? -5.611 -37.263 11.896 1.00 33.75 222 TYR A CA 1
ATOM 1774 C C . TYR A 1 222 ? -5.688 -38.092 13.175 1.00 33.75 222 TYR A C 1
ATOM 1776 O O . TYR A 1 222 ? -6.748 -38.020 13.841 1.00 33.75 222 TYR A O 1
#

pLDDT: mean 74.6, std 15.95, range [26.53, 97.0]